Protein AF-A0A7C1KJ51-F1 (afdb_monomer)

Foldseek 3Di:
DDFQFAWADDWQWIKTFDDDPNDTQKMKIKGQDPGSLDDGDAAKWWADLVGTDPDHRVVDGIWIWMDHPPDPIDTQHRNQKTKIKHWHDDDLQKIKIWIWMFGNDPVRDIDTDIHIYRHHDDPSDDDDQQFPVKEKEWEAEEPDDQQWKKKKWKWFADDPPDTDIDMDIDGEPDDPDPKDKDKDQPPPPWIKMWIHDHHRPGIIIIMITPDAFHKMKIKMATDLAEIDIDIDGTDRRDYHYDYHYHYRQQFEKEKEQAPPPWAFKKFKAAADPVHRDGDPVRRVSRRVVRVRIAGDDVRIGMGTNYHFHKMWIDIPNDIDIDTTGGPYYYYHYPVPD

pLDDT: mean 89.9, std 8.71, range [48.88, 98.62]

Structure (mmCIF, N/CA/C/O backbone):
data_AF-A0A7C1KJ51-F1
#
_entry.id   AF-A0A7C1KJ51-F1
#
loop_
_atom_site.group_PDB
_atom_site.id
_atom_site.type_symbol
_atom_site.label_atom_id
_atom_site.label_alt_id
_atom_site.label_comp_id
_atom_site.label_asym_id
_atom_site.label_entity_id
_atom_site.label_seq_id
_atom_site.pdbx_PDB_ins_code
_atom_site.Cartn_x
_atom_site.Cartn_y
_atom_site.Cartn_z
_atom_site.occupancy
_atom_site.B_iso_or_equiv
_atom_site.auth_seq_id
_atom_site.auth_comp_id
_atom_site.auth_asym_id
_atom_site.auth_atom_id
_atom_site.pdbx_PDB_model_num
ATOM 1 N N . MET A 1 1 ? 20.934 -24.384 -29.999 1.00 48.88 1 MET A N 1
ATOM 2 C CA . MET A 1 1 ? 19.496 -24.392 -29.655 1.00 48.88 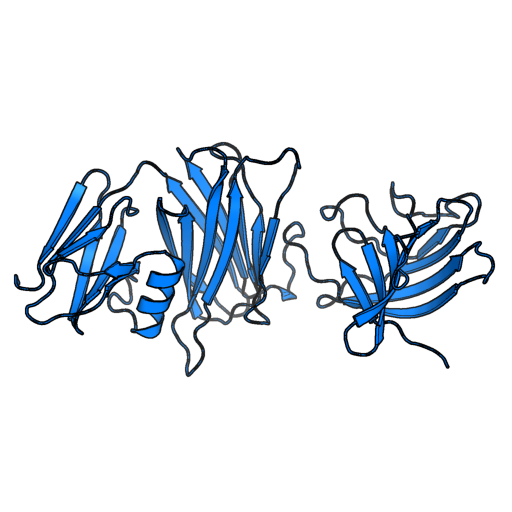1 MET A CA 1
ATOM 3 C C . MET A 1 1 ? 19.095 -22.944 -29.421 1.00 48.88 1 MET A C 1
ATOM 5 O O . MET A 1 1 ? 19.807 -22.273 -28.683 1.00 48.88 1 MET A O 1
ATOM 9 N N . ALA A 1 2 ? 18.075 -22.427 -30.110 1.00 61.94 2 ALA A N 1
ATOM 10 C CA . ALA A 1 2 ? 17.609 -21.060 -29.882 1.00 61.94 2 ALA A CA 1
ATOM 11 C C . ALA A 1 2 ? 16.981 -20.990 -28.484 1.00 61.94 2 ALA A C 1
ATOM 13 O O . ALA A 1 2 ? 16.088 -21.776 -28.176 1.00 61.94 2 ALA A O 1
ATOM 14 N N . VAL A 1 3 ? 17.501 -20.115 -27.626 1.00 74.69 3 VAL A N 1
ATOM 15 C CA . VAL A 1 3 ? 16.987 -19.916 -26.269 1.00 74.69 3 VAL A CA 1
ATOM 16 C C . VAL A 1 3 ? 16.127 -18.663 -26.293 1.00 74.69 3 VAL A C 1
ATOM 18 O O . VAL A 1 3 ? 16.622 -17.599 -26.654 1.00 74.69 3 VAL A O 1
ATOM 21 N N . THR A 1 4 ? 14.856 -18.785 -25.921 1.00 83.88 4 THR A N 1
ATOM 22 C CA . THR A 1 4 ? 13.955 -17.638 -25.770 1.00 83.88 4 THR A CA 1
ATOM 23 C C . THR A 1 4 ? 14.017 -17.169 -24.318 1.00 83.88 4 THR A C 1
ATOM 25 O O . THR A 1 4 ? 13.545 -17.895 -23.444 1.00 83.88 4 THR A O 1
ATOM 28 N N . PRO A 1 5 ? 14.630 -16.011 -24.025 1.00 92.19 5 PRO A N 1
ATOM 29 C CA . PRO A 1 5 ? 14.658 -15.488 -22.669 1.00 92.19 5 PRO A CA 1
ATOM 30 C C . PRO A 1 5 ? 13.276 -14.980 -22.246 1.00 92.19 5 PRO A C 1
ATOM 32 O O . PRO A 1 5 ? 12.499 -14.481 -23.062 1.00 92.19 5 PRO A O 1
ATOM 35 N N . GLU A 1 6 ? 13.005 -15.047 -20.949 1.00 94.31 6 GLU A N 1
ATOM 36 C CA . GLU A 1 6 ? 11.932 -14.277 -20.325 1.00 94.31 6 GLU A CA 1
ATOM 37 C C . GLU A 1 6 ? 12.322 -12.798 -20.335 1.00 94.31 6 GLU A C 1
ATOM 39 O O . GLU A 1 6 ? 13.470 -12.467 -20.035 1.00 94.31 6 GLU A O 1
ATOM 44 N N . ALA A 1 7 ? 11.385 -11.907 -20.653 1.00 96.88 7 ALA A N 1
ATOM 45 C CA . ALA A 1 7 ? 11.616 -10.468 -20.619 1.00 96.88 7 ALA A CA 1
ATOM 46 C C . ALA A 1 7 ? 10.754 -9.806 -19.535 1.00 96.88 7 ALA A C 1
ATOM 48 O O . ALA A 1 7 ? 9.562 -10.102 -19.402 1.00 96.88 7 ALA A O 1
ATOM 49 N N . SER A 1 8 ? 11.331 -8.875 -18.785 1.00 95.25 8 SER A N 1
ATOM 50 C CA . SER A 1 8 ? 10.600 -8.033 -17.836 1.00 95.25 8 SER A CA 1
ATOM 51 C C . SER A 1 8 ? 11.197 -6.633 -17.762 1.00 95.25 8 SER A C 1
ATOM 53 O O . SER A 1 8 ? 12.369 -6.423 -18.063 1.00 95.25 8 SER A O 1
ATOM 55 N N . ILE A 1 9 ? 10.373 -5.663 -17.384 1.00 92.69 9 ILE A N 1
ATOM 56 C CA . ILE A 1 9 ? 10.781 -4.301 -17.074 1.00 92.69 9 ILE A CA 1
ATOM 57 C C . ILE A 1 9 ? 10.663 -4.114 -15.566 1.00 92.69 9 ILE A C 1
ATOM 59 O O . ILE A 1 9 ? 9.569 -4.171 -15.004 1.00 92.69 9 ILE A O 1
ATOM 63 N N . GLU A 1 10 ? 11.799 -3.875 -14.921 1.00 88.06 10 GLU A N 1
ATOM 64 C CA . GLU A 1 10 ? 11.928 -3.730 -13.472 1.00 88.06 10 GLU A CA 1
ATOM 65 C C . GLU A 1 10 ? 12.699 -2.444 -13.175 1.00 88.06 10 GLU A C 1
ATOM 67 O O . GLU A 1 10 ? 13.839 -2.269 -13.609 1.00 88.06 10 GLU A O 1
ATOM 72 N N . GLY A 1 11 ? 12.068 -1.509 -12.458 1.00 83.69 11 GLY A N 1
ATOM 73 C CA . GLY A 1 11 ? 12.677 -0.209 -12.174 1.00 83.69 11 GLY A CA 1
ATOM 74 C C . GLY A 1 11 ? 13.038 0.543 -13.460 1.00 83.69 11 GLY A C 1
ATOM 75 O O . GLY A 1 11 ? 12.159 0.998 -14.191 1.00 83.69 11 GLY A O 1
ATOM 76 N N . GLU A 1 12 ? 14.329 0.685 -13.723 1.00 89.06 12 GLU A N 1
ATOM 77 C CA . GLU A 1 12 ? 14.893 1.391 -14.878 1.00 89.06 12 GLU A CA 1
ATOM 78 C C . GLU A 1 12 ? 15.254 0.469 -16.048 1.00 89.06 12 GLU A C 1
ATOM 80 O O . GLU A 1 12 ? 15.591 0.968 -17.122 1.00 89.06 12 GLU A O 1
ATOM 85 N N . TYR A 1 13 ? 15.190 -0.853 -15.865 1.00 93.38 13 TYR A N 1
ATOM 86 C CA . TYR A 1 13 ? 15.823 -1.819 -16.760 1.00 93.38 13 TYR A CA 1
ATOM 87 C C . TYR A 1 13 ? 14.812 -2.688 -17.500 1.00 93.38 13 TYR A C 1
ATOM 89 O O . TYR A 1 13 ? 13.849 -3.174 -16.911 1.00 93.38 13 TYR A O 1
ATOM 97 N N . LEU A 1 14 ? 15.081 -2.939 -18.783 1.00 96.38 14 LEU A N 1
ATOM 98 C CA . LEU A 1 14 ? 14.586 -4.106 -19.509 1.00 96.38 14 LEU A CA 1
ATOM 99 C C . LEU A 1 14 ? 15.564 -5.254 -19.277 1.00 96.38 14 LEU A C 1
ATOM 101 O O . LEU A 1 14 ? 16.757 -5.110 -19.544 1.00 96.38 14 LEU A O 1
ATOM 105 N N . ILE A 1 15 ? 15.063 -6.384 -18.799 1.00 96.75 15 ILE A N 1
ATOM 106 C CA . ILE A 1 15 ? 15.880 -7.519 -18.392 1.00 96.75 15 ILE A CA 1
ATOM 107 C C . ILE A 1 15 ? 15.440 -8.749 -19.170 1.00 96.75 15 ILE A C 1
ATOM 109 O O . ILE A 1 15 ? 14.267 -9.116 -19.156 1.00 96.75 15 ILE A O 1
ATOM 113 N N . PHE A 1 16 ? 16.398 -9.403 -19.818 1.00 97.00 16 PHE A N 1
ATOM 114 C CA . PHE A 1 16 ? 16.212 -10.676 -20.502 1.00 97.00 16 PHE A CA 1
ATOM 115 C C . PHE A 1 16 ? 16.885 -11.777 -19.698 1.00 97.00 16 PHE A C 1
ATOM 117 O O . PHE A 1 16 ? 18.106 -11.761 -19.563 1.00 97.00 16 PHE A O 1
ATOM 124 N N . ARG A 1 17 ? 16.118 -12.736 -19.178 1.00 95.31 17 ARG A N 1
ATOM 125 C CA . ARG A 1 17 ? 16.623 -13.818 -18.326 1.00 95.31 17 ARG A CA 1
ATOM 126 C C . ARG A 1 17 ? 16.491 -15.167 -19.007 1.00 95.31 17 ARG A C 1
ATOM 128 O O . ARG A 1 17 ? 15.427 -15.536 -19.495 1.00 95.31 17 ARG A O 1
ATOM 135 N N . VAL A 1 18 ? 17.571 -15.934 -18.978 1.00 93.00 18 VAL A N 1
ATOM 136 C CA . VAL A 1 18 ? 17.541 -17.371 -19.249 1.00 93.00 18 VAL A CA 1
ATOM 137 C C . VAL A 1 18 ? 17.578 -18.078 -17.905 1.00 93.00 18 VAL A C 1
ATOM 139 O O . VAL A 1 18 ? 18.495 -17.855 -17.114 1.00 93.00 18 VAL A O 1
ATOM 142 N N . ARG A 1 19 ? 16.568 -18.905 -17.633 1.00 87.62 19 ARG A N 1
ATOM 143 C CA . ARG A 1 19 ? 16.470 -19.670 -16.390 1.00 87.62 19 ARG A CA 1
ATOM 144 C C . ARG A 1 19 ? 16.724 -21.147 -16.639 1.00 87.62 19 ARG A C 1
ATOM 146 O O . ARG A 1 19 ? 16.263 -21.704 -17.633 1.00 87.62 19 ARG A O 1
ATOM 153 N N . LYS A 1 20 ? 17.370 -21.783 -15.668 1.00 83.75 20 LYS A N 1
ATOM 154 C CA . LYS A 1 20 ? 17.513 -23.232 -15.562 1.00 83.75 20 LYS A CA 1
ATOM 155 C C . LYS A 1 20 ? 17.234 -23.631 -14.118 1.00 83.75 20 LYS A C 1
ATOM 157 O O . LYS A 1 20 ? 17.764 -23.016 -13.200 1.00 83.75 20 LYS A O 1
ATOM 162 N N . ASP A 1 21 ? 16.342 -24.598 -13.911 1.00 81.38 21 ASP A N 1
ATOM 163 C CA . ASP A 1 21 ? 15.951 -25.079 -12.575 1.00 81.38 21 ASP A CA 1
ATOM 164 C C . ASP A 1 21 ? 15.532 -23.950 -11.608 1.00 81.38 21 ASP A C 1
ATOM 166 O O . ASP A 1 21 ? 15.874 -23.947 -10.429 1.00 81.38 21 ASP A O 1
ATOM 170 N N . LYS A 1 22 ? 14.782 -22.964 -12.127 1.00 75.12 22 LYS A N 1
ATOM 171 C CA . LYS A 1 22 ? 14.326 -21.733 -11.438 1.00 75.12 22 LYS A CA 1
ATOM 172 C C . LYS A 1 22 ? 15.426 -20.732 -11.055 1.00 75.12 22 LYS A C 1
ATOM 174 O O . LYS A 1 22 ? 15.093 -19.626 -10.629 1.00 75.12 22 LYS A O 1
ATOM 179 N N . MET A 1 23 ? 16.695 -21.055 -11.281 1.00 78.75 23 MET A N 1
ATOM 180 C CA . MET A 1 23 ? 17.821 -20.141 -11.100 1.00 78.75 23 MET A CA 1
ATOM 181 C C . MET A 1 23 ? 18.098 -19.369 -12.392 1.00 78.75 23 MET A C 1
ATOM 183 O O . MET A 1 23 ? 17.949 -19.904 -13.494 1.00 78.75 23 MET A O 1
ATOM 187 N N . THR A 1 24 ? 18.498 -18.103 -12.270 1.00 82.69 24 THR A N 1
ATOM 188 C CA . THR A 1 24 ? 18.986 -17.318 -13.412 1.00 82.69 24 THR A CA 1
ATOM 189 C C . THR A 1 24 ? 20.329 -17.893 -13.860 1.00 82.69 24 THR A C 1
ATOM 191 O O . THR A 1 24 ? 21.298 -17.868 -13.109 1.00 82.69 24 THR A O 1
ATOM 194 N N . GLU A 1 25 ? 20.382 -18.429 -15.079 1.00 89.81 25 GLU A N 1
ATOM 195 C CA . GLU A 1 25 ? 21.617 -18.921 -15.699 1.00 89.81 25 GLU A CA 1
ATOM 196 C C . GLU A 1 25 ? 22.371 -17.786 -16.392 1.00 89.81 25 GLU A C 1
ATOM 198 O O . GLU A 1 25 ? 23.588 -17.798 -16.452 1.00 89.81 25 GLU A O 1
ATOM 203 N N . ARG A 1 26 ? 21.666 -16.797 -16.938 1.00 91.38 26 ARG A N 1
ATOM 204 C CA . ARG A 1 26 ? 22.261 -15.547 -17.422 1.00 91.38 26 ARG A CA 1
ATOM 205 C C . ARG A 1 26 ? 21.187 -14.493 -17.594 1.00 91.38 26 ARG A C 1
ATOM 207 O O . ARG A 1 26 ? 20.041 -14.835 -17.909 1.00 91.38 26 ARG A O 1
ATOM 214 N N . ALA A 1 27 ? 21.563 -13.231 -17.445 1.00 94.62 27 ALA A N 1
ATOM 215 C CA . ALA A 1 27 ? 20.665 -12.120 -17.708 1.00 94.62 27 ALA A CA 1
ATOM 216 C C . ALA A 1 27 ? 21.361 -10.976 -18.444 1.00 94.62 27 ALA A C 1
ATOM 218 O O . ALA A 1 27 ? 22.497 -10.629 -18.136 1.00 94.62 27 ALA A O 1
ATOM 219 N N . LEU A 1 28 ? 20.659 -10.381 -19.405 1.00 95.94 28 LEU A N 1
ATOM 220 C CA . LEU A 1 28 ? 21.055 -9.129 -20.039 1.00 95.94 28 LEU A CA 1
ATOM 221 C C . LEU A 1 28 ? 20.155 -8.016 -19.511 1.00 95.94 28 LEU A C 1
ATOM 223 O O . LEU A 1 28 ? 18.935 -8.102 -19.642 1.00 95.94 28 LEU A O 1
ATOM 227 N N . TRP A 1 29 ? 20.756 -6.978 -18.953 1.00 96.81 29 TRP A N 1
ATOM 228 C CA . TRP A 1 29 ? 20.073 -5.811 -18.412 1.00 96.81 29 TRP A CA 1
ATOM 229 C C . TRP A 1 29 ? 20.348 -4.611 -19.316 1.00 96.81 29 TRP A C 1
ATOM 231 O O . TRP A 1 29 ? 21.500 -4.346 -19.654 1.00 96.81 29 TRP A O 1
ATOM 241 N N . ILE A 1 30 ? 19.302 -3.886 -19.705 1.00 95.94 30 ILE A N 1
ATOM 242 C CA . ILE A 1 30 ? 19.385 -2.701 -20.563 1.00 95.94 30 ILE A CA 1
ATOM 243 C C . ILE A 1 30 ? 18.688 -1.545 -19.854 1.00 95.94 30 ILE A C 1
ATOM 245 O O . ILE A 1 30 ? 17.476 -1.599 -19.631 1.00 95.94 30 ILE A O 1
ATOM 249 N N . LYS A 1 31 ? 19.429 -0.489 -19.515 1.00 93.75 31 LYS A N 1
ATOM 250 C CA . LYS A 1 31 ? 18.850 0.716 -18.905 1.00 93.75 31 LYS A CA 1
ATOM 251 C C . LYS A 1 31 ? 17.980 1.471 -19.912 1.00 93.75 31 LYS A C 1
ATOM 253 O O . LYS A 1 31 ? 18.461 1.882 -20.967 1.00 93.75 31 LYS A O 1
ATOM 258 N N . LEU A 1 32 ? 16.705 1.664 -19.580 1.00 92.94 32 LEU A N 1
ATOM 259 C CA . LEU A 1 32 ? 15.718 2.361 -20.412 1.00 92.94 32 LEU A CA 1
ATOM 260 C C . LEU A 1 32 ? 15.490 3.820 -19.992 1.00 92.94 32 LEU A C 1
ATOM 262 O O . LEU A 1 32 ? 15.058 4.631 -20.807 1.00 92.94 32 LEU A O 1
ATOM 266 N N . ARG A 1 33 ? 15.711 4.142 -18.712 1.00 88.94 33 ARG A N 1
ATOM 267 C CA . ARG A 1 33 ? 15.401 5.446 -18.101 1.00 88.94 33 ARG A CA 1
ATOM 268 C C . ARG A 1 33 ? 16.336 5.761 -16.933 1.00 88.94 33 ARG A C 1
ATOM 270 O O . ARG A 1 33 ? 16.955 4.856 -16.390 1.00 88.94 33 ARG A O 1
ATOM 277 N N . ASN A 1 34 ? 16.434 7.035 -16.551 1.00 84.75 34 ASN A N 1
ATOM 278 C CA . ASN A 1 34 ? 17.303 7.487 -15.449 1.00 84.75 34 ASN A CA 1
ATOM 279 C C . ASN A 1 34 ? 16.635 7.410 -14.072 1.00 84.75 34 ASN A C 1
ATOM 281 O O . ASN A 1 34 ? 17.274 7.690 -13.065 1.00 84.75 34 ASN A O 1
ATOM 285 N N . SER A 1 35 ? 15.326 7.165 -14.046 1.00 80.06 35 SER A N 1
ATOM 286 C CA . SER A 1 35 ? 14.555 6.980 -12.825 1.00 80.06 35 SER A CA 1
ATOM 287 C C . SER A 1 35 ? 13.310 6.156 -13.141 1.00 80.06 35 SER A C 1
ATOM 289 O O . SER A 1 35 ? 12.704 6.383 -14.193 1.00 80.06 35 SER A O 1
ATOM 291 N N . PRO A 1 36 ? 12.844 5.285 -12.227 1.00 73.38 36 PRO A N 1
ATOM 292 C CA . PRO A 1 36 ? 11.557 4.601 -12.361 1.00 73.38 36 PRO A CA 1
ATOM 293 C C . PRO A 1 36 ? 10.382 5.583 -12.565 1.00 73.38 36 PRO A C 1
ATOM 295 O O . PRO A 1 36 ? 9.416 5.287 -13.258 1.00 73.38 36 PRO A O 1
ATOM 298 N N . SER A 1 37 ? 10.493 6.805 -12.032 1.00 71.06 37 SER A N 1
ATOM 299 C CA . SER A 1 37 ? 9.479 7.861 -12.172 1.00 71.06 37 SER A CA 1
ATOM 300 C C . SER A 1 37 ? 9.297 8.410 -13.595 1.00 71.06 37 SER A C 1
ATOM 302 O O . SER A 1 37 ? 8.276 9.038 -13.875 1.00 71.06 37 SER A O 1
ATOM 304 N N . GLN A 1 38 ? 10.259 8.200 -14.498 1.00 81.19 38 GLN A N 1
ATOM 305 C CA . GLN A 1 38 ? 10.149 8.657 -15.884 1.00 81.19 38 GLN A CA 1
ATOM 306 C C . GLN A 1 38 ? 9.243 7.716 -16.687 1.00 81.19 38 GLN A C 1
ATOM 308 O O . GLN A 1 38 ? 9.311 6.508 -16.468 1.00 81.19 38 GLN A O 1
ATOM 313 N N . PRO A 1 39 ? 8.430 8.205 -17.640 1.00 82.50 39 PRO A N 1
ATOM 314 C CA . PRO A 1 39 ? 7.623 7.338 -18.497 1.00 82.50 39 PRO A CA 1
ATOM 315 C C . PRO A 1 39 ? 8.466 6.274 -19.205 1.00 82.50 39 PRO A C 1
ATOM 317 O O . PRO A 1 39 ? 9.627 6.517 -19.546 1.00 82.50 39 PRO A O 1
ATOM 320 N N . LEU A 1 40 ? 7.880 5.100 -19.455 1.00 88.19 40 LEU A N 1
ATOM 321 C CA . LEU A 1 40 ? 8.543 4.102 -20.288 1.00 88.19 40 LEU A CA 1
ATOM 322 C C . LEU A 1 40 ? 8.730 4.651 -21.711 1.00 88.19 40 LEU A C 1
ATOM 324 O O . LEU A 1 40 ? 7.779 5.194 -22.282 1.00 88.19 40 LEU A O 1
ATOM 328 N N . PRO A 1 41 ? 9.933 4.515 -22.292 1.00 91.00 41 PRO A N 1
ATOM 329 C CA . PRO A 1 41 ? 10.177 4.945 -23.657 1.00 91.00 41 PRO A CA 1
ATOM 330 C C . PRO A 1 41 ? 9.381 4.082 -24.645 1.00 91.00 41 PRO A C 1
ATOM 332 O O . PRO A 1 41 ? 9.214 2.879 -24.449 1.00 91.00 41 PRO A O 1
ATOM 335 N N . GLN A 1 42 ? 8.922 4.701 -25.730 1.00 91.75 42 GLN A N 1
ATOM 336 C CA . GLN A 1 42 ? 8.221 4.043 -26.833 1.00 91.75 42 GLN A CA 1
ATOM 337 C C . GLN A 1 42 ? 8.831 4.474 -28.165 1.00 91.75 42 GLN A C 1
ATOM 339 O O . GLN A 1 42 ? 9.294 5.606 -28.293 1.00 91.75 42 GLN A O 1
ATOM 344 N N . GLY A 1 43 ? 8.809 3.590 -29.158 1.00 93.19 43 GLY A N 1
ATOM 345 C CA . GLY A 1 43 ? 9.403 3.841 -30.468 1.00 93.19 43 GLY A CA 1
ATOM 346 C C . GLY A 1 43 ? 10.657 3.012 -30.713 1.00 93.19 43 GLY A C 1
ATOM 347 O O . GLY A 1 43 ? 10.840 1.948 -30.122 1.00 93.19 43 GLY A O 1
ATOM 348 N N . ARG A 1 44 ? 11.490 3.469 -31.651 1.00 94.56 44 ARG A N 1
ATOM 349 C CA . ARG A 1 44 ? 12.686 2.760 -32.114 1.00 94.56 44 ARG A CA 1
ATOM 350 C C . ARG A 1 44 ? 13.935 3.557 -31.754 1.00 94.56 44 ARG A C 1
ATOM 352 O O . ARG A 1 44 ? 14.088 4.682 -32.206 1.00 94.56 44 ARG A O 1
ATOM 359 N N . PHE A 1 45 ? 14.847 2.916 -31.037 1.00 94.25 45 PHE A N 1
ATOM 360 C CA . PHE A 1 45 ? 16.103 3.481 -30.561 1.00 94.25 45 PHE A CA 1
ATOM 361 C C . PHE A 1 45 ? 17.269 2.706 -31.161 1.00 94.25 45 PHE A C 1
ATOM 363 O O . PHE A 1 45 ? 17.299 1.474 -31.102 1.00 94.25 45 PHE A O 1
ATOM 370 N N . VAL A 1 46 ? 18.231 3.417 -31.743 1.00 93.38 46 VAL A N 1
ATOM 371 C CA . VAL A 1 46 ? 19.405 2.809 -32.376 1.00 93.38 46 VAL A CA 1
ATOM 372 C C . VAL A 1 46 ? 20.662 3.408 -31.765 1.00 93.38 46 VAL A C 1
ATOM 374 O O . VAL A 1 46 ? 20.819 4.622 -31.714 1.00 93.38 46 VAL A O 1
ATOM 377 N N . TYR A 1 47 ? 21.564 2.544 -31.320 1.00 91.69 47 TYR A N 1
ATOM 378 C CA . TYR A 1 47 ? 22.857 2.887 -30.750 1.00 91.69 47 TYR A CA 1
ATOM 379 C C . TYR A 1 47 ? 23.941 2.104 -31.480 1.00 91.69 47 TYR A C 1
ATOM 381 O O . TYR A 1 47 ? 23.884 0.878 -31.576 1.00 91.69 47 TYR A O 1
ATOM 389 N N . GLY A 1 48 ? 24.925 2.818 -32.006 1.00 85.00 48 GLY A N 1
ATOM 390 C CA . GLY A 1 48 ? 26.154 2.243 -32.531 1.00 85.00 48 GLY A CA 1
ATOM 391 C C . GLY A 1 48 ? 27.339 2.494 -31.594 1.00 85.00 48 GLY A C 1
ATOM 392 O O . GLY A 1 48 ? 27.187 3.124 -30.546 1.00 85.00 48 GLY A O 1
ATOM 393 N N . PRO A 1 49 ? 28.553 2.093 -32.006 1.00 75.25 49 PRO A N 1
ATOM 394 C CA . PRO A 1 49 ? 29.765 2.285 -31.207 1.00 75.25 49 PRO A CA 1
ATOM 395 C C . PRO A 1 49 ? 30.086 3.756 -30.884 1.00 75.25 49 PRO A C 1
ATOM 397 O O . PRO A 1 49 ? 30.800 4.044 -29.931 1.00 75.25 49 PRO A O 1
ATOM 400 N N . GLN A 1 50 ? 29.567 4.700 -31.672 1.00 81.75 50 GLN A N 1
ATOM 401 C CA . GLN A 1 50 ? 29.784 6.141 -31.485 1.00 81.75 50 GLN A CA 1
ATOM 402 C C . GLN A 1 50 ? 28.628 6.837 -30.740 1.00 81.75 50 GLN A C 1
ATOM 404 O O . GLN A 1 50 ? 28.635 8.058 -30.613 1.00 81.75 50 GLN A O 1
ATOM 409 N N . GLY A 1 51 ? 27.646 6.078 -30.240 1.00 82.56 51 GLY A N 1
ATOM 410 C CA . GLY A 1 51 ? 26.469 6.598 -29.542 1.00 82.56 51 GLY A CA 1
ATOM 411 C C . GLY A 1 51 ? 25.169 6.411 -30.327 1.00 82.56 51 GLY A C 1
ATOM 412 O O . GLY A 1 51 ? 25.056 5.524 -31.175 1.00 82.56 51 GLY A O 1
ATOM 413 N N . ALA A 1 52 ? 24.160 7.223 -30.006 1.00 83.75 52 ALA A N 1
ATOM 414 C CA . ALA A 1 52 ? 22.843 7.143 -30.635 1.00 83.75 52 ALA A CA 1
ATOM 415 C C . ALA A 1 52 ? 22.895 7.504 -32.131 1.00 83.75 52 ALA A C 1
ATOM 417 O O . ALA A 1 52 ? 23.593 8.430 -32.542 1.00 83.75 52 ALA A O 1
ATOM 418 N N . ILE A 1 53 ? 22.112 6.789 -32.937 1.00 79.69 53 ILE A N 1
ATOM 419 C CA . ILE A 1 53 ? 21.909 7.040 -34.364 1.00 79.69 53 ILE A CA 1
ATOM 420 C C . ILE A 1 53 ? 20.442 7.447 -34.548 1.00 79.69 53 ILE A C 1
ATOM 422 O O . ILE A 1 53 ? 19.556 6.595 -34.576 1.00 79.69 53 ILE A O 1
ATOM 426 N N . GLY A 1 54 ? 20.183 8.752 -34.661 1.00 78.19 54 GLY A N 1
ATOM 427 C CA . GLY A 1 54 ? 18.825 9.310 -34.698 1.00 78.19 54 GLY A CA 1
ATOM 428 C C . GLY A 1 54 ? 18.276 9.610 -33.301 1.00 78.19 54 GLY A C 1
ATOM 429 O O . GLY A 1 54 ? 19.008 10.100 -32.442 1.00 78.19 54 GLY A O 1
ATOM 430 N N . GLU A 1 55 ? 16.987 9.340 -33.074 1.00 75.75 55 GLU A N 1
ATOM 431 C CA . GLU A 1 55 ? 16.373 9.490 -31.750 1.00 75.75 55 GLU A CA 1
ATOM 432 C C . GLU A 1 55 ? 16.890 8.396 -30.800 1.00 75.75 55 GLU A C 1
ATOM 434 O O . GLU A 1 55 ? 16.583 7.210 -30.931 1.00 75.75 55 GLU A O 1
ATOM 439 N N . GLY A 1 56 ? 17.727 8.803 -29.844 1.00 77.25 56 GLY A N 1
ATOM 440 C CA . GLY A 1 56 ? 18.070 7.988 -28.682 1.00 77.25 56 GLY A CA 1
ATOM 441 C C . GLY A 1 56 ? 16.982 8.061 -27.609 1.00 77.25 56 GLY A C 1
ATOM 442 O O . GLY A 1 56 ? 16.054 8.865 -27.680 1.00 77.25 56 GLY A O 1
ATOM 443 N N . LEU A 1 57 ? 17.121 7.248 -26.567 1.00 81.88 57 LEU A N 1
ATOM 444 C CA . LEU A 1 57 ? 16.370 7.415 -25.329 1.00 81.88 57 LEU A CA 1
ATOM 445 C C . LEU A 1 57 ? 16.645 8.813 -24.756 1.00 81.88 57 LEU A C 1
ATOM 447 O O . LEU A 1 57 ? 17.798 9.206 -24.560 1.00 81.88 57 LEU A O 1
ATOM 451 N N . ALA A 1 58 ? 15.582 9.578 -24.509 1.00 78.06 58 ALA A N 1
ATOM 452 C CA . ALA A 1 58 ? 15.680 10.980 -24.118 1.00 78.06 58 ALA A CA 1
ATOM 453 C C . ALA A 1 58 ? 16.503 11.156 -22.829 1.00 78.06 58 ALA A C 1
ATOM 455 O O . ALA A 1 58 ? 16.059 10.805 -21.738 1.00 78.06 58 ALA A O 1
ATOM 456 N N . GLY A 1 59 ? 17.712 11.712 -22.964 1.00 77.44 59 GLY A N 1
ATOM 457 C CA . GLY A 1 59 ? 18.624 11.958 -21.843 1.00 77.44 59 GLY A CA 1
ATOM 458 C C . GLY A 1 59 ? 19.213 10.697 -21.200 1.00 77.44 59 GLY A C 1
ATOM 459 O O . GLY A 1 59 ? 19.743 10.790 -20.095 1.00 77.44 59 GLY A O 1
ATOM 460 N N . VAL A 1 60 ? 19.119 9.533 -21.851 1.00 82.94 60 VAL A N 1
ATOM 461 C CA . VAL A 1 60 ? 19.581 8.244 -21.316 1.00 82.94 60 VAL A CA 1
ATOM 462 C C . VAL A 1 60 ? 20.591 7.628 -22.280 1.00 82.94 60 VAL A C 1
ATOM 464 O O . VAL A 1 60 ? 20.308 7.398 -23.459 1.00 82.94 60 VAL A O 1
ATOM 467 N N . VAL A 1 61 ? 21.777 7.318 -21.761 1.00 82.62 61 VAL A N 1
ATOM 468 C CA . VAL A 1 61 ? 22.728 6.427 -22.429 1.00 82.62 61 VAL A CA 1
ATOM 469 C C . VAL A 1 61 ? 22.479 5.024 -21.874 1.00 82.62 61 VAL A C 1
ATOM 471 O O . VAL A 1 61 ? 22.621 4.845 -20.664 1.00 82.62 61 VAL A O 1
ATOM 474 N N . PRO A 1 62 ? 22.079 4.039 -22.699 1.00 85.69 62 PRO A N 1
ATOM 475 C CA . PRO A 1 62 ? 21.839 2.690 -22.221 1.00 85.69 62 PRO A CA 1
ATOM 476 C C . PRO A 1 62 ? 23.115 2.119 -21.609 1.00 85.69 62 PRO A C 1
ATOM 478 O O . PRO A 1 62 ? 24.155 2.012 -22.265 1.00 85.69 62 PRO A O 1
ATOM 481 N N . GLU A 1 63 ? 23.020 1.742 -20.346 1.00 90.38 63 GLU A N 1
ATOM 482 C CA . GLU A 1 63 ? 23.976 0.860 -19.699 1.00 90.38 63 GLU A CA 1
ATOM 483 C C . GLU A 1 63 ? 23.538 -0.570 -20.020 1.00 90.38 63 GLU A C 1
ATOM 485 O O . GLU A 1 63 ? 22.389 -0.940 -19.752 1.00 90.38 63 GLU A O 1
ATOM 490 N N . IL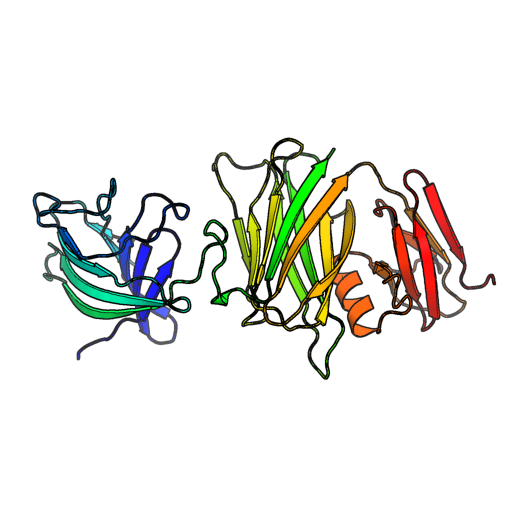E A 1 64 ? 24.425 -1.349 -20.645 1.00 94.00 64 ILE A N 1
ATOM 491 C CA . ILE A 1 64 ? 24.182 -2.765 -20.915 1.00 94.00 64 ILE A CA 1
ATOM 492 C C . ILE A 1 64 ? 24.998 -3.580 -19.929 1.00 94.00 64 ILE A C 1
ATOM 494 O O . ILE A 1 64 ? 26.217 -3.451 -19.885 1.00 94.00 64 ILE A O 1
ATOM 498 N N . MET A 1 65 ? 24.338 -4.427 -19.148 1.00 95.31 65 MET A N 1
ATOM 499 C CA . MET A 1 65 ? 25.010 -5.274 -18.170 1.00 95.31 65 MET A CA 1
ATOM 500 C C . MET A 1 65 ? 24.710 -6.743 -18.433 1.00 95.31 65 MET A C 1
ATOM 502 O O . MET A 1 65 ? 23.570 -7.109 -18.724 1.00 95.31 65 MET A O 1
ATOM 506 N N . LEU A 1 66 ? 25.734 -7.584 -18.319 1.00 94.19 66 LEU A N 1
ATOM 507 C CA . LEU A 1 66 ? 25.621 -9.029 -18.455 1.00 94.19 66 LEU A CA 1
ATOM 508 C C . LEU A 1 66 ? 25.886 -9.697 -17.108 1.00 94.19 66 LEU A C 1
ATOM 510 O O . LEU A 1 66 ? 26.939 -9.522 -16.495 1.00 94.19 66 LEU A O 1
ATOM 514 N N . GLU A 1 67 ? 24.913 -10.480 -16.668 1.00 92.94 67 GLU A N 1
ATOM 515 C CA . GLU A 1 67 ? 24.976 -11.318 -15.481 1.00 92.94 67 GLU A CA 1
ATOM 516 C C . GLU A 1 67 ? 25.241 -12.763 -15.908 1.00 92.94 67 GLU A C 1
ATOM 518 O O . GLU A 1 67 ? 24.480 -13.329 -16.701 1.00 92.94 67 GLU A O 1
ATOM 523 N N . LEU A 1 68 ? 26.313 -13.355 -15.376 1.00 89.81 68 LEU A N 1
ATOM 524 C CA . LEU A 1 68 ? 26.695 -14.750 -15.594 1.00 89.81 68 LEU A CA 1
ATOM 525 C C . LEU A 1 68 ? 26.881 -15.464 -14.244 1.00 89.81 68 LEU A C 1
ATOM 527 O O . LEU A 1 68 ? 27.265 -14.824 -13.261 1.00 89.81 68 LEU A O 1
ATOM 531 N N . PRO A 1 69 ? 26.662 -16.789 -14.159 1.00 86.12 69 PRO A N 1
ATOM 532 C CA . PRO A 1 69 ? 26.699 -17.509 -12.894 1.00 86.12 69 PRO A CA 1
ATOM 533 C C . PRO A 1 69 ? 28.096 -17.467 -12.283 1.00 86.12 69 PRO A C 1
ATOM 535 O O . PRO A 1 69 ? 29.083 -17.800 -12.939 1.00 86.12 69 PRO A O 1
ATOM 538 N N . GLY A 1 70 ? 28.172 -17.076 -11.010 1.00 84.69 70 GLY A N 1
ATOM 539 C CA . GLY A 1 70 ? 29.432 -17.016 -10.268 1.00 84.69 70 GLY A CA 1
ATOM 540 C C . GLY A 1 70 ? 30.392 -15.913 -10.725 1.00 84.69 70 GLY A C 1
ATOM 541 O O . GLY A 1 70 ? 31.541 -15.913 -10.290 1.00 84.69 70 GLY A O 1
ATOM 542 N N . GLN A 1 71 ? 29.948 -14.984 -11.577 1.00 87.62 71 GLN A N 1
ATOM 543 C CA . GLN A 1 71 ? 30.745 -13.845 -12.029 1.00 87.62 71 GLN A CA 1
ATOM 544 C C . GLN A 1 71 ? 30.130 -12.525 -11.543 1.00 87.62 71 GLN A C 1
ATOM 546 O O . GLN A 1 71 ? 28.907 -12.429 -11.419 1.00 87.62 71 GLN A O 1
ATOM 551 N N . PRO A 1 72 ? 30.946 -11.490 -11.275 1.00 88.56 72 PRO A N 1
ATOM 552 C CA . PRO A 1 72 ? 30.436 -10.140 -11.069 1.00 88.56 72 PRO A CA 1
ATOM 553 C C . PRO A 1 72 ? 29.648 -9.650 -12.290 1.00 88.56 72 PRO A C 1
ATOM 555 O O . PRO A 1 72 ? 29.977 -10.000 -13.424 1.00 88.56 72 PRO A O 1
ATOM 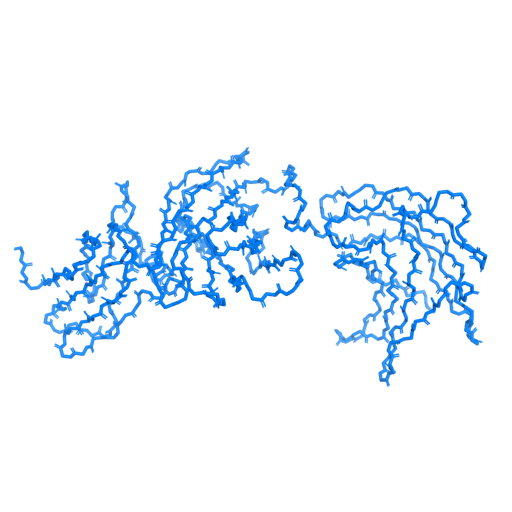558 N N . LEU A 1 73 ? 28.645 -8.800 -12.058 1.00 90.62 73 LEU A N 1
ATOM 559 C CA . LEU A 1 73 ? 27.893 -8.143 -13.125 1.00 90.62 73 LEU A CA 1
ATOM 560 C C . LEU A 1 73 ? 28.850 -7.328 -14.009 1.00 90.62 73 LEU A C 1
ATOM 562 O O . LEU A 1 73 ? 29.552 -6.443 -13.515 1.00 90.62 73 LEU A O 1
ATOM 566 N N . HIS A 1 74 ? 28.890 -7.627 -15.307 1.00 93.38 74 HIS A N 1
ATOM 567 C CA . HIS A 1 74 ? 29.785 -6.951 -16.241 1.00 93.38 74 HIS A CA 1
ATOM 568 C C . HIS A 1 74 ? 29.053 -5.828 -16.974 1.00 93.38 74 HIS A C 1
ATOM 570 O O . HIS A 1 74 ? 28.080 -6.087 -17.678 1.00 93.38 74 HIS A O 1
ATOM 576 N N . LEU A 1 75 ? 29.529 -4.591 -16.829 1.00 93.75 75 LEU A N 1
ATOM 577 C CA . LEU A 1 75 ? 28.992 -3.417 -17.516 1.00 93.75 75 LEU A CA 1
ATOM 578 C C . LEU A 1 75 ? 29.726 -3.189 -18.845 1.00 93.75 75 LEU A C 1
ATOM 580 O O . LEU A 1 75 ? 30.936 -2.976 -18.854 1.00 93.75 75 LEU A O 1
ATOM 584 N N . TYR A 1 76 ? 28.974 -3.147 -19.942 1.00 92.00 76 TYR A N 1
ATOM 585 C CA . TYR A 1 76 ? 29.439 -2.735 -21.263 1.00 92.00 76 TYR A CA 1
ATOM 586 C C . TYR A 1 76 ? 29.155 -1.238 -21.458 1.00 92.00 76 TYR A C 1
ATOM 588 O O . TYR A 1 76 ? 27.996 -0.851 -21.658 1.00 92.00 76 TYR A O 1
ATOM 596 N N . PRO A 1 77 ? 30.179 -0.368 -21.405 1.00 84.31 77 PRO A N 1
ATOM 597 C CA . PRO A 1 77 ? 30.000 1.054 -21.660 1.00 84.31 77 PRO A CA 1
ATOM 598 C C . PRO A 1 77 ? 29.701 1.327 -23.141 1.00 84.31 77 PRO A C 1
ATOM 600 O O . PRO A 1 77 ? 29.896 0.477 -24.016 1.00 84.31 77 PRO A O 1
ATOM 603 N N . SER A 1 78 ? 29.274 2.560 -23.433 1.00 82.12 78 SER A N 1
ATOM 604 C CA . SER A 1 78 ? 29.133 3.046 -24.811 1.00 82.12 78 SER A CA 1
ATOM 605 C C . SER A 1 78 ? 30.407 2.774 -25.620 1.00 82.12 78 SER A C 1
ATOM 607 O O . SER A 1 78 ? 31.518 2.983 -25.133 1.00 82.12 78 SER A O 1
ATOM 609 N N . GLY A 1 79 ? 30.245 2.300 -26.855 1.00 84.00 79 GLY A N 1
ATOM 610 C CA . GLY A 1 79 ? 31.354 1.866 -27.712 1.00 84.00 79 GLY A CA 1
ATOM 611 C C . GLY A 1 79 ? 31.692 0.381 -27.630 1.00 84.00 79 GLY A C 1
ATOM 612 O O . GLY A 1 79 ? 32.305 -0.137 -28.559 1.00 84.00 79 GLY A O 1
ATOM 613 N N . GLN A 1 80 ? 31.239 -0.325 -26.589 1.00 90.38 80 GLN A N 1
ATOM 614 C CA . GLN A 1 80 ? 31.406 -1.780 -26.455 1.00 90.38 80 GLN A CA 1
ATOM 615 C C . GLN A 1 80 ? 30.133 -2.568 -26.776 1.00 90.38 80 GLN A C 1
ATOM 617 O O . GLN A 1 80 ? 30.051 -3.768 -26.518 1.00 90.38 80 GLN A O 1
ATOM 622 N N . TYR A 1 81 ? 29.135 -1.904 -27.354 1.00 92.88 81 TYR A N 1
ATOM 623 C CA . TYR A 1 81 ? 27.933 -2.549 -27.849 1.00 92.88 81 TYR A CA 1
ATOM 624 C C . TYR A 1 81 ? 27.366 -1.816 -29.067 1.00 92.88 81 TYR A C 1
ATOM 626 O O . TYR A 1 81 ? 27.625 -0.631 -29.292 1.00 92.88 81 TYR A O 1
ATOM 634 N N . ALA A 1 82 ? 26.544 -2.531 -29.828 1.00 93.69 82 ALA A N 1
ATOM 635 C CA . ALA A 1 82 ? 25.585 -1.960 -30.763 1.00 93.69 82 ALA A CA 1
ATOM 636 C C . ALA A 1 82 ? 24.187 -2.472 -30.402 1.00 93.69 82 ALA A C 1
ATOM 638 O O . ALA A 1 82 ? 24.022 -3.646 -30.071 1.00 93.69 82 ALA A O 1
ATOM 639 N N . MET A 1 83 ? 23.182 -1.600 -30.451 1.00 94.88 83 MET A N 1
ATOM 640 C CA . MET A 1 83 ? 21.813 -1.926 -30.070 1.00 94.88 83 MET A CA 1
ATOM 641 C C . MET A 1 83 ? 20.797 -1.311 -31.032 1.00 94.88 83 MET A C 1
ATOM 643 O O . MET A 1 83 ? 20.855 -0.133 -31.357 1.00 94.88 83 MET A O 1
ATOM 647 N N . THR A 1 84 ? 19.803 -2.093 -31.435 1.00 95.56 84 THR A N 1
ATOM 648 C CA . THR A 1 84 ? 18.512 -1.594 -31.912 1.00 95.56 84 THR A CA 1
ATOM 649 C C . THR A 1 84 ? 17.438 -2.113 -30.971 1.00 95.56 84 THR A C 1
ATOM 651 O O . THR A 1 84 ? 17.335 -3.319 -30.758 1.00 95.56 84 THR A O 1
ATOM 654 N N . LEU A 1 85 ? 16.642 -1.210 -30.410 1.00 96.50 85 LEU A N 1
ATOM 655 C CA . LEU A 1 85 ? 15.537 -1.536 -29.521 1.00 96.50 85 LEU A CA 1
ATOM 656 C C . LEU A 1 85 ? 14.268 -0.870 -30.039 1.00 96.50 85 LEU A C 1
ATOM 658 O O . LEU A 1 85 ? 14.236 0.340 -30.230 1.00 96.50 85 LEU A O 1
ATOM 662 N N . GLN A 1 86 ? 13.220 -1.653 -30.253 1.00 96.75 86 GLN A N 1
ATOM 663 C CA . GLN A 1 86 ? 11.892 -1.155 -30.575 1.00 96.75 86 GLN A CA 1
ATOM 664 C C . GLN A 1 86 ? 10.925 -1.555 -29.467 1.00 96.75 86 GLN A C 1
ATOM 666 O O . GLN A 1 86 ? 10.830 -2.739 -29.147 1.00 96.75 86 GLN A O 1
ATOM 671 N N . LEU A 1 87 ? 10.210 -0.578 -28.914 1.00 96.62 87 LEU A N 1
ATOM 672 C CA . LEU A 1 87 ? 9.221 -0.756 -27.854 1.00 96.62 87 LEU A CA 1
ATOM 673 C C . LEU A 1 87 ? 7.863 -0.233 -28.320 1.00 96.62 87 LEU A C 1
ATOM 675 O O . LEU A 1 87 ? 7.735 0.922 -28.733 1.00 96.62 87 LEU A O 1
ATOM 679 N N . GLU A 1 88 ? 6.851 -1.088 -28.247 1.00 95.56 88 GLU A N 1
ATOM 680 C CA . GLU A 1 88 ? 5.452 -0.705 -28.419 1.00 95.56 88 GLU A CA 1
ATOM 681 C C . GLU A 1 88 ? 4.901 -0.070 -27.128 1.00 95.56 88 GLU A C 1
ATOM 683 O O . GLU A 1 88 ? 5.457 -0.289 -26.046 1.00 95.56 88 GLU A O 1
ATOM 688 N N . PRO A 1 89 ? 3.795 0.697 -27.198 1.00 91.69 89 PRO A N 1
ATOM 689 C CA . PRO A 1 89 ? 3.130 1.203 -26.004 1.00 91.69 89 PRO A CA 1
ATOM 690 C C . PRO A 1 89 ? 2.760 0.073 -25.038 1.00 91.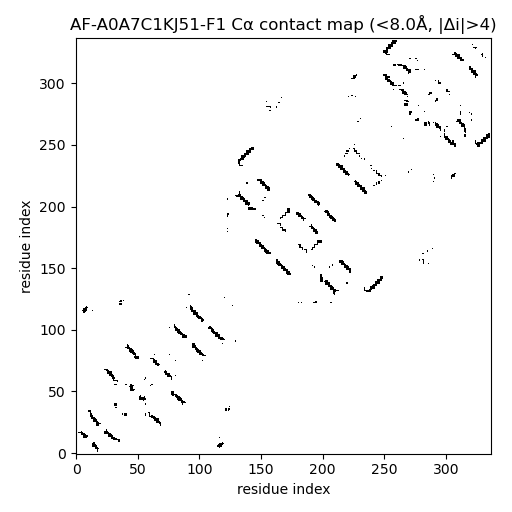69 89 PRO A C 1
ATOM 692 O O . PRO A 1 89 ? 2.323 -1.002 -25.459 1.00 91.69 89 PRO A O 1
ATOM 695 N N . ARG A 1 90 ? 2.881 0.330 -23.730 1.00 89.88 90 ARG A N 1
ATOM 696 C CA . ARG A 1 90 ? 2.450 -0.630 -22.708 1.00 89.88 90 ARG A CA 1
ATOM 697 C C . ARG A 1 90 ? 0.956 -0.919 -22.854 1.00 89.88 90 ARG A C 1
ATOM 699 O O . ARG A 1 90 ? 0.140 -0.001 -22.866 1.00 89.88 90 ARG A O 1
ATOM 706 N N . GLN A 1 91 ? 0.597 -2.199 -22.882 1.00 86.38 91 GLN A N 1
ATOM 707 C CA . GLN A 1 91 ? -0.787 -2.667 -22.879 1.00 86.38 91 GLN A CA 1
ATOM 708 C C . GLN A 1 91 ? -0.953 -3.795 -21.864 1.00 86.38 91 GLN A C 1
ATOM 710 O O . GLN A 1 91 ? -0.225 -4.784 -21.908 1.00 86.38 91 GLN A O 1
ATOM 715 N N . LYS A 1 92 ? -1.921 -3.660 -20.948 1.00 81.81 92 LYS A N 1
ATOM 716 C CA . LYS A 1 92 ? -2.266 -4.688 -19.943 1.00 81.81 92 LYS A CA 1
ATOM 717 C C . LYS A 1 92 ? -1.053 -5.203 -19.150 1.00 81.81 92 LYS A C 1
ATOM 719 O O . LYS A 1 92 ? -0.891 -6.403 -18.950 1.00 81.81 92 LYS A O 1
ATOM 724 N N . GLY A 1 93 ? -0.179 -4.288 -18.724 1.00 85.12 93 GLY A N 1
ATOM 725 C CA . GLY A 1 93 ? 1.033 -4.632 -17.973 1.00 85.12 93 GLY A CA 1
ATOM 726 C C . GLY A 1 93 ? 2.104 -5.359 -18.793 1.00 85.12 93 GLY A C 1
ATOM 727 O O . GLY A 1 93 ? 2.953 -6.029 -18.212 1.00 85.12 93 GLY A O 1
ATOM 728 N N . GLN A 1 94 ? 2.065 -5.261 -20.124 1.00 92.31 94 GLN A N 1
ATOM 729 C CA . GLN A 1 94 ? 3.059 -5.847 -21.021 1.00 92.31 94 GLN A CA 1
ATOM 730 C C . GLN A 1 94 ? 3.566 -4.821 -22.032 1.00 92.31 94 GLN A C 1
ATOM 732 O O . GLN A 1 94 ? 2.825 -3.938 -22.462 1.00 92.31 94 GLN A O 1
ATOM 737 N N . VAL A 1 95 ? 4.825 -4.966 -22.436 1.00 95.06 95 VAL A N 1
ATOM 738 C CA . VAL A 1 95 ? 5.445 -4.201 -23.523 1.00 95.06 95 VAL A CA 1
ATOM 739 C C . VAL A 1 95 ? 5.957 -5.186 -24.562 1.00 95.06 95 VAL A C 1
ATOM 741 O O . VAL A 1 95 ? 6.786 -6.045 -24.262 1.00 95.06 95 VAL A O 1
ATOM 744 N N . ARG A 1 96 ? 5.454 -5.079 -25.789 1.00 97.31 96 ARG A N 1
ATOM 745 C CA . ARG A 1 96 ? 5.967 -5.843 -26.929 1.00 97.31 96 ARG A CA 1
ATOM 746 C C . ARG A 1 96 ? 7.107 -5.082 -27.581 1.00 97.31 96 ARG A C 1
ATOM 748 O O . ARG A 1 96 ? 7.129 -3.852 -27.564 1.00 97.31 96 ARG A O 1
ATOM 755 N N . GLY A 1 97 ? 8.054 -5.807 -28.157 1.00 97.38 97 GLY A N 1
ATOM 756 C CA . GLY A 1 97 ? 9.196 -5.167 -28.782 1.00 97.38 97 GLY A CA 1
ATOM 757 C C . GLY A 1 97 ? 10.044 -6.087 -29.636 1.00 97.38 97 GLY A C 1
ATOM 758 O O . GLY A 1 97 ? 9.807 -7.290 -29.727 1.00 97.38 97 GLY A O 1
ATOM 759 N N . HIS A 1 98 ? 11.048 -5.483 -30.260 1.00 97.69 98 HIS A N 1
ATOM 760 C CA . HIS A 1 98 ? 12.129 -6.175 -30.949 1.00 97.69 98 HIS A CA 1
ATOM 761 C C . HIS A 1 98 ? 13.458 -5.654 -30.422 1.00 97.69 98 HIS A C 1
ATOM 763 O O . HIS A 1 98 ? 13.645 -4.447 -30.272 1.00 97.69 98 HIS A O 1
ATOM 769 N N . VAL A 1 99 ? 14.380 -6.565 -30.146 1.00 97.19 99 VAL A N 1
ATOM 770 C CA . VAL A 1 99 ? 15.729 -6.238 -29.691 1.00 97.19 99 VAL A CA 1
ATOM 771 C C . VAL A 1 99 ? 16.741 -6.806 -30.674 1.00 97.19 99 VAL A C 1
ATOM 773 O O . VAL A 1 99 ? 16.530 -7.870 -31.252 1.00 97.19 99 VAL A O 1
ATOM 776 N N . HIS A 1 100 ? 17.835 -6.085 -30.866 1.00 96.38 100 HIS A N 1
ATOM 777 C CA . HIS A 1 100 ? 19.067 -6.577 -31.455 1.00 96.38 100 HIS A CA 1
ATOM 778 C C . HIS A 1 100 ? 20.227 -5.924 -30.708 1.00 96.38 100 HIS A C 1
ATOM 780 O O . HIS A 1 100 ? 20.491 -4.744 -30.913 1.00 96.38 100 HIS A O 1
ATOM 786 N N . VAL A 1 101 ? 20.900 -6.667 -29.838 1.00 95.31 101 VAL A N 1
ATOM 787 C CA . VAL A 1 101 ? 22.087 -6.236 -29.092 1.00 95.31 101 VAL A CA 1
ATOM 788 C C . VAL A 1 101 ? 23.259 -7.107 -29.513 1.00 95.31 101 VAL A C 1
ATOM 790 O O . VAL A 1 101 ? 23.129 -8.328 -29.561 1.00 95.31 101 VAL A O 1
ATOM 793 N N . SER A 1 102 ? 24.402 -6.485 -29.777 1.00 95.06 102 SER A N 1
ATOM 794 C CA . SER A 1 102 ? 25.684 -7.152 -30.006 1.00 95.06 102 SER A CA 1
ATOM 795 C C . SER A 1 102 ? 26.724 -6.553 -29.069 1.00 95.06 102 SER A C 1
ATOM 797 O O . SER A 1 102 ? 26.840 -5.330 -28.992 1.00 95.06 102 SER A O 1
ATOM 799 N N . LEU A 1 103 ? 27.460 -7.406 -28.363 1.00 93.75 103 LEU A N 1
ATOM 800 C CA . LEU A 1 103 ? 28.467 -7.026 -27.376 1.00 93.75 103 LEU A CA 1
ATOM 801 C C . LEU A 1 103 ? 29.869 -7.208 -27.960 1.00 93.75 103 LEU A C 1
ATOM 803 O O . LEU A 1 103 ? 30.143 -8.184 -28.657 1.00 93.75 103 LEU A O 1
ATOM 807 N N . ALA A 1 104 ? 30.771 -6.280 -27.654 1.00 90.50 104 ALA A N 1
ATOM 808 C CA . ALA A 1 104 ? 32.169 -6.328 -28.071 1.00 90.50 104 ALA A CA 1
ATOM 809 C C . ALA A 1 104 ? 33.020 -7.197 -27.123 1.00 90.50 104 ALA A C 1
ATOM 811 O O . ALA A 1 104 ? 34.079 -6.775 -26.665 1.00 90.50 104 ALA A O 1
ATOM 812 N N . ASP A 1 105 ? 32.545 -8.402 -26.800 1.00 89.75 105 ASP A N 1
ATOM 813 C CA . ASP A 1 105 ? 33.315 -9.392 -26.045 1.00 89.75 105 ASP A CA 1
ATOM 814 C C . ASP A 1 105 ? 34.010 -10.401 -26.974 1.00 89.75 105 ASP A C 1
ATOM 816 O O . ASP A 1 105 ? 33.782 -10.447 -28.185 1.00 89.75 105 ASP A O 1
ATOM 820 N N . ALA A 1 106 ? 34.879 -11.236 -26.400 1.00 87.25 106 ALA A N 1
ATOM 821 C CA . ALA A 1 106 ? 35.601 -12.261 -27.153 1.00 87.25 106 ALA A CA 1
ATOM 822 C C . ALA A 1 106 ? 34.674 -13.302 -27.811 1.00 87.25 106 ALA A C 1
ATOM 824 O O . ALA A 1 106 ? 35.091 -13.983 -28.746 1.00 87.25 106 ALA A O 1
ATOM 825 N N . GLN A 1 107 ? 33.439 -13.439 -27.320 1.00 86.62 107 GLN A N 1
ATOM 826 C CA . GLN A 1 107 ? 32.450 -14.387 -27.833 1.00 86.62 107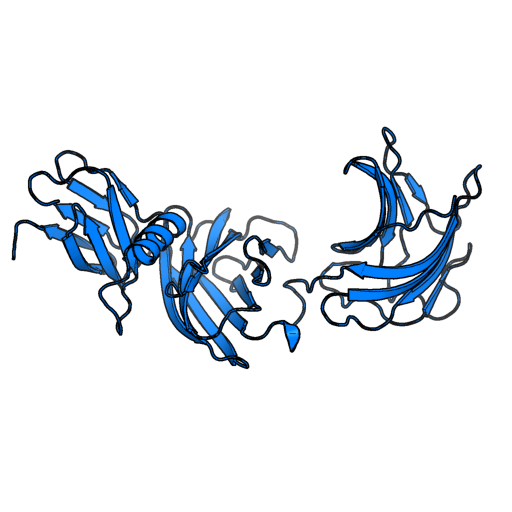 GLN A CA 1
ATOM 827 C C . GLN A 1 107 ? 31.528 -13.761 -28.888 1.00 86.62 107 GLN A C 1
ATOM 829 O O . GLN A 1 107 ? 30.738 -14.484 -29.492 1.00 86.62 107 GLN A O 1
ATOM 834 N N . GLN A 1 108 ? 31.634 -12.447 -29.119 1.00 87.12 108 GLN A N 1
ATOM 835 C CA . GLN A 1 108 ? 30.714 -11.662 -29.939 1.00 87.12 108 GLN A CA 1
ATOM 836 C C . GLN A 1 108 ? 29.252 -11.931 -29.561 1.00 87.12 108 GLN A C 1
ATOM 838 O O . GLN A 1 108 ? 28.393 -12.165 -30.417 1.00 87.12 108 GLN A O 1
ATOM 843 N N . SER A 1 109 ? 28.984 -11.946 -28.253 1.00 90.25 109 SER A N 1
ATOM 844 C CA . SER A 1 109 ? 27.670 -12.267 -27.701 1.00 90.25 109 SER A CA 1
ATOM 845 C C . SER A 1 109 ? 26.580 -11.379 -28.305 1.00 90.25 109 SER A C 1
ATOM 847 O O . SER A 1 109 ? 26.757 -10.169 -28.468 1.00 90.25 109 SER A O 1
ATOM 849 N N . PHE A 1 110 ? 25.419 -11.966 -28.606 1.00 92.94 110 PHE A N 1
ATOM 850 C CA . PHE A 1 110 ? 24.287 -11.229 -29.160 1.00 92.94 110 PHE A CA 1
ATOM 851 C C . PHE A 1 110 ? 22.940 -11.709 -28.611 1.00 92.94 110 PHE A C 1
ATOM 853 O O . PHE A 1 110 ? 22.772 -12.866 -28.224 1.00 92.94 110 PHE A O 1
ATOM 860 N N . LEU A 1 111 ? 21.961 -10.805 -28.623 1.00 94.62 111 LEU A N 1
ATOM 861 C CA . LEU A 1 111 ? 20.551 -11.082 -28.365 1.00 94.62 111 LEU A CA 1
ATOM 862 C C . LEU A 1 111 ? 19.727 -10.431 -29.471 1.00 94.62 111 LEU A C 1
ATOM 864 O O . LEU A 1 111 ? 19.789 -9.216 -29.641 1.00 94.62 111 LEU A O 1
ATOM 868 N N . ALA A 1 112 ? 18.934 -11.215 -30.198 1.00 95.69 112 ALA A N 1
ATOM 869 C CA . ALA A 1 112 ? 18.083 -10.692 -31.257 1.00 95.69 112 ALA A CA 1
ATOM 870 C C . ALA A 1 112 ? 16.724 -11.394 -31.305 1.00 95.69 112 ALA A C 1
ATOM 872 O O . ALA A 1 112 ? 16.649 -12.612 -31.146 1.00 95.69 112 ALA A O 1
ATOM 873 N N . GLY A 1 113 ? 15.662 -10.633 -31.569 1.00 95.62 113 GLY A N 1
ATOM 874 C CA . GLY A 1 113 ? 14.327 -11.173 -31.814 1.00 95.62 113 GLY A CA 1
ATOM 875 C C . GLY A 1 113 ? 13.193 -10.328 -31.245 1.00 95.62 113 GLY A C 1
ATOM 876 O O . GLY A 1 113 ? 13.407 -9.303 -30.595 1.00 95.62 113 GLY A O 1
ATOM 877 N N . ALA A 1 114 ? 11.970 -10.783 -31.513 1.00 96.94 114 ALA A N 1
ATOM 878 C CA . ALA A 1 114 ? 10.764 -10.260 -30.888 1.00 96.94 114 ALA A CA 1
ATOM 879 C C . ALA A 1 114 ? 10.672 -10.725 -29.429 1.00 96.94 114 ALA A C 1
ATOM 881 O O . ALA A 1 114 ? 11.069 -11.845 -29.100 1.00 96.94 114 ALA A O 1
ATOM 882 N N . PHE A 1 115 ? 10.096 -9.896 -28.565 1.00 96.38 115 PHE A N 1
ATOM 883 C CA . PHE A 1 115 ? 9.834 -10.243 -27.174 1.00 96.38 115 PHE A CA 1
ATOM 884 C C . PHE A 1 115 ? 8.528 -9.621 -26.674 1.00 96.38 115 PHE A C 1
ATOM 886 O O . PHE A 1 115 ? 8.002 -8.661 -27.237 1.00 96.38 115 PHE A O 1
ATOM 893 N N . THR A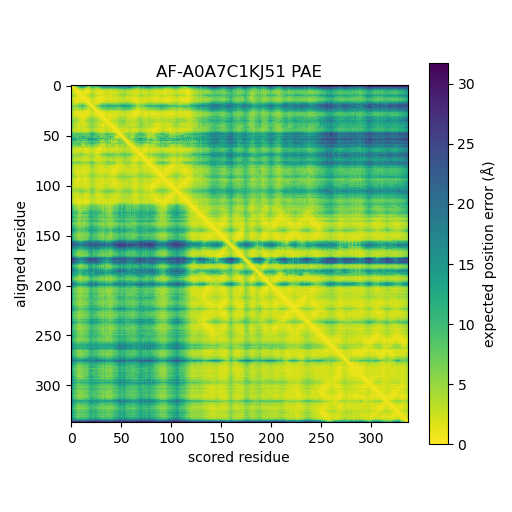 1 116 ? 8.006 -10.181 -25.586 1.00 96.88 116 THR A N 1
ATOM 894 C CA . THR A 1 116 ? 6.950 -9.571 -24.773 1.00 96.88 116 THR A CA 1
ATOM 895 C C . THR A 1 116 ? 7.466 -9.497 -23.347 1.00 96.88 116 THR A C 1
ATOM 897 O O . THR A 1 116 ? 7.710 -10.531 -22.730 1.00 96.88 116 THR A O 1
ATOM 900 N N . ALA A 1 117 ? 7.679 -8.282 -22.852 1.00 96.56 117 ALA A N 1
ATOM 901 C CA . ALA A 1 117 ? 8.160 -8.037 -21.506 1.00 96.56 117 ALA A CA 1
ATOM 902 C C . ALA A 1 117 ? 6.993 -7.824 -20.540 1.00 96.56 117 ALA A C 1
ATOM 904 O O . ALA A 1 117 ? 6.081 -7.049 -20.837 1.00 96.56 117 ALA A O 1
ATOM 905 N N . LEU A 1 118 ? 7.045 -8.459 -19.367 1.00 93.06 118 LEU A N 1
ATOM 906 C CA . LEU A 1 118 ? 6.196 -8.074 -18.237 1.00 93.06 118 LEU A CA 1
ATOM 907 C C . LEU A 1 118 ? 6.612 -6.682 -17.762 1.00 93.06 118 LEU A C 1
ATOM 909 O O . LEU A 1 118 ? 7.764 -6.471 -17.410 1.00 93.06 118 LEU A O 1
ATOM 913 N N . ALA A 1 119 ? 5.688 -5.734 -17.752 1.00 89.56 119 ALA A N 1
ATOM 914 C CA . ALA A 1 119 ? 5.936 -4.340 -17.409 1.00 89.56 119 ALA A CA 1
ATOM 915 C C . ALA A 1 119 ? 4.815 -3.841 -16.485 1.00 89.56 119 ALA A C 1
ATOM 917 O O . ALA A 1 119 ? 3.915 -3.127 -16.946 1.00 89.56 119 ALA A O 1
ATOM 918 N N . PRO A 1 120 ? 4.803 -4.253 -15.201 1.00 82.25 120 PRO A N 1
ATOM 919 C CA . PRO A 1 120 ? 3.785 -3.799 -14.262 1.00 82.25 120 PRO A CA 1
ATOM 920 C C . PRO A 1 120 ? 3.815 -2.270 -14.138 1.00 82.25 120 PRO A C 1
ATOM 922 O O . PRO A 1 120 ? 4.871 -1.644 -14.251 1.00 82.25 120 PRO A O 1
ATOM 925 N N . ARG A 1 121 ? 2.641 -1.664 -13.923 1.00 84.94 121 ARG A N 1
ATOM 926 C CA . ARG A 1 121 ? 2.550 -0.232 -13.630 1.00 84.94 121 ARG A CA 1
ATOM 927 C C . ARG A 1 121 ? 3.260 0.051 -12.314 1.00 84.94 121 ARG A C 1
ATOM 929 O O . ARG A 1 121 ? 3.057 -0.670 -11.340 1.00 84.94 121 ARG A O 1
ATOM 936 N N . GLN A 1 122 ? 4.085 1.087 -12.297 1.00 80.94 122 GLN A N 1
ATOM 937 C CA . GLN A 1 122 ? 4.719 1.549 -11.075 1.00 80.94 122 GLN A CA 1
ATOM 938 C C . GLN A 1 122 ? 3.793 2.484 -10.299 1.00 80.94 122 GLN A C 1
ATOM 940 O O . GLN A 1 122 ? 3.021 3.218 -10.917 1.00 80.94 122 GLN A O 1
ATOM 945 N N . PRO A 1 123 ? 3.911 2.553 -8.962 1.00 83.88 123 PRO A N 1
ATOM 946 C CA . PRO A 1 123 ? 3.070 3.439 -8.153 1.00 83.88 123 PRO A CA 1
ATOM 947 C C . PRO A 1 123 ? 3.178 4.922 -8.533 1.00 83.88 123 PRO A C 1
ATOM 949 O O . PRO A 1 123 ? 2.270 5.706 -8.285 1.00 83.88 123 PRO A O 1
ATOM 952 N N . THR A 1 124 ? 4.300 5.318 -9.134 1.00 80.81 124 THR A N 1
ATOM 953 C CA . THR A 1 124 ? 4.572 6.674 -9.627 1.00 80.81 124 THR A CA 1
ATOM 954 C C . THR A 1 124 ? 3.797 7.053 -10.876 1.00 80.81 124 THR A C 1
ATOM 956 O O . THR A 1 124 ? 3.638 8.243 -11.152 1.00 80.81 124 THR A O 1
ATOM 959 N N . GLU A 1 125 ? 3.355 6.066 -11.646 1.00 80.88 125 GLU A N 1
ATOM 960 C CA . GLU A 1 125 ? 2.630 6.272 -12.887 1.00 80.88 125 GLU A CA 1
ATOM 961 C C . GLU A 1 125 ? 1.135 6.436 -12.595 1.00 80.88 125 GLU A C 1
ATOM 963 O O . GLU A 1 125 ? 0.596 5.718 -11.746 1.00 80.88 125 GLU A O 1
ATOM 968 N N . PRO A 1 126 ? 0.436 7.342 -13.303 1.00 82.62 126 PRO A N 1
ATOM 969 C CA . PRO A 1 126 ? -0.998 7.509 -13.119 1.00 82.62 126 PRO A CA 1
ATOM 970 C C . PRO A 1 126 ? -1.742 6.197 -13.429 1.00 82.62 126 PRO A C 1
ATOM 972 O O . PRO A 1 126 ? -1.340 5.475 -14.347 1.00 82.62 126 PRO A O 1
ATOM 975 N N . PRO A 1 127 ? -2.823 5.889 -12.696 1.00 85.31 127 PRO A N 1
ATOM 976 C CA . PRO A 1 127 ? -3.616 4.690 -12.934 1.00 85.31 127 PRO A CA 1
ATOM 977 C C . PRO A 1 127 ? -4.301 4.725 -14.307 1.00 85.31 127 PRO A C 1
ATOM 979 O O . PRO A 1 127 ? -4.768 5.774 -14.761 1.00 85.31 127 PRO A O 1
ATOM 982 N N . GLY A 1 128 ? -4.366 3.562 -14.950 1.00 83.50 128 GLY A N 1
ATOM 983 C CA . GLY A 1 128 ? -5.041 3.309 -16.217 1.00 83.50 128 GLY A CA 1
ATOM 984 C C . GLY A 1 128 ? -6.397 2.616 -16.051 1.00 83.50 128 GLY A C 1
ATOM 985 O O . GLY A 1 128 ? -6.874 2.350 -14.948 1.00 83.50 128 GLY A O 1
ATOM 986 N N . VAL A 1 129 ? -7.030 2.302 -17.182 1.00 85.12 129 VAL A N 1
ATOM 987 C CA . VAL A 1 129 ? -8.333 1.608 -17.226 1.00 85.12 129 VAL A CA 1
ATOM 988 C C . VAL A 1 129 ? -8.261 0.186 -16.661 1.00 85.12 129 VAL A C 1
ATOM 990 O O . VAL A 1 129 ? -9.254 -0.353 -16.191 1.00 85.12 129 VAL A O 1
ATOM 993 N N . GLU A 1 130 ? -7.076 -0.417 -16.685 1.00 84.12 130 GLU A N 1
ATOM 994 C CA . GLU A 1 130 ? -6.778 -1.746 -16.159 1.00 84.12 130 GLU A CA 1
ATOM 995 C C . GLU A 1 130 ? -6.582 -1.792 -14.637 1.00 84.12 130 GLU A C 1
ATOM 997 O O . GLU A 1 130 ? -6.425 -2.878 -14.079 1.00 84.12 130 GLU A O 1
ATOM 1002 N N . ASP A 1 131 ? -6.529 -0.636 -13.970 1.00 87.75 131 ASP A N 1
ATOM 1003 C CA . ASP A 1 131 ? -6.371 -0.540 -12.515 1.00 87.75 131 ASP A CA 1
ATOM 1004 C C . ASP A 1 131 ? -7.714 -0.486 -11.779 1.00 87.75 131 ASP A C 1
ATOM 1006 O O . ASP A 1 131 ? -7.756 -0.616 -10.556 1.00 87.75 131 ASP A O 1
ATOM 1010 N N . VAL A 1 132 ? -8.807 -0.291 -12.514 1.00 90.44 132 VAL A N 1
ATOM 1011 C CA . VAL A 1 132 ? -10.161 -0.173 -11.979 1.00 90.44 132 VAL A CA 1
ATOM 1012 C C . VAL A 1 132 ? -10.751 -1.573 -11.731 1.00 90.44 132 VAL A C 1
ATOM 1014 O O . VAL A 1 132 ? -10.524 -2.470 -12.547 1.00 90.44 132 VAL A O 1
ATOM 1017 N N . PRO A 1 133 ? -11.526 -1.795 -10.651 1.00 93.38 133 PRO A N 1
ATOM 1018 C CA . PRO A 1 133 ? -11.830 -0.877 -9.549 1.00 93.38 133 PRO A CA 1
ATOM 1019 C C . PRO A 1 133 ? -10.622 -0.451 -8.708 1.00 93.38 133 PRO A C 1
ATOM 1021 O O . PRO A 1 133 ? -9.784 -1.272 -8.333 1.00 93.38 133 PRO A O 1
ATOM 1024 N N . LEU A 1 134 ? -10.566 0.844 -8.389 1.00 94.25 134 LEU A N 1
ATOM 1025 C CA . LEU A 1 134 ? -9.416 1.501 -7.773 1.00 94.25 134 LEU A CA 1
ATOM 1026 C C . LEU A 1 134 ? -9.841 2.346 -6.572 1.00 94.25 134 LEU A C 1
ATOM 1028 O O . LEU A 1 134 ? -10.771 3.147 -6.658 1.00 94.25 134 LEU A O 1
ATOM 1032 N N . ILE A 1 135 ? -9.085 2.252 -5.485 1.00 96.06 135 ILE A N 1
ATOM 1033 C CA . ILE A 1 135 ? -9.058 3.256 -4.422 1.00 96.06 135 ILE A CA 1
ATOM 1034 C C . ILE A 1 135 ? -7.710 3.962 -4.501 1.00 96.06 135 ILE A C 1
ATOM 1036 O O . ILE A 1 135 ? -6.673 3.309 -4.417 1.00 96.06 135 ILE A O 1
ATOM 1040 N N . ASN A 1 136 ? -7.711 5.284 -4.647 1.00 94.94 136 ASN A N 1
ATOM 1041 C CA . ASN A 1 136 ? -6.509 6.105 -4.573 1.00 94.94 136 ASN A CA 1
ATOM 1042 C C . ASN A 1 136 ? -6.632 7.105 -3.430 1.00 94.94 136 ASN A C 1
ATOM 1044 O O . ASN A 1 136 ? -7.693 7.682 -3.194 1.00 94.94 136 ASN A O 1
ATOM 1048 N N . GLY A 1 137 ? -5.553 7.328 -2.695 1.00 96.00 137 GLY A N 1
ATOM 1049 C CA . GLY A 1 137 ? -5.666 8.177 -1.529 1.00 96.00 137 GLY A CA 1
ATOM 1050 C C . GLY A 1 137 ? -4.380 8.760 -1.010 1.00 96.00 137 GLY A C 1
ATOM 1051 O O . GLY A 1 137 ? -3.282 8.482 -1.496 1.00 96.00 137 GLY A O 1
ATOM 1052 N N . THR A 1 138 ? -4.552 9.620 -0.015 1.00 97.12 138 THR A N 1
ATOM 1053 C CA . THR A 1 138 ? -3.454 10.266 0.693 1.00 97.12 138 THR A CA 1
ATOM 1054 C C . THR A 1 138 ? -3.545 10.006 2.188 1.00 97.12 138 THR A C 1
ATOM 1056 O O . THR A 1 138 ? -4.634 9.876 2.747 1.00 97.12 138 THR A O 1
ATOM 1059 N N . VAL A 1 139 ? -2.385 9.933 2.841 1.00 97.38 139 VAL A N 1
ATOM 1060 C CA . VAL A 1 139 ? -2.275 9.927 4.301 1.00 97.38 139 VAL A CA 1
ATOM 1061 C C . VAL A 1 139 ? -1.416 11.103 4.730 1.00 97.38 139 VAL A C 1
ATOM 1063 O O . VAL A 1 139 ? -0.212 11.147 4.462 1.00 97.38 139 VAL A O 1
ATOM 1066 N N . THR A 1 140 ? -2.033 12.052 5.425 1.00 95.88 140 THR A N 1
ATOM 1067 C CA . THR A 1 140 ? -1.311 13.121 6.115 1.00 95.88 140 THR A CA 1
ATOM 1068 C C . THR A 1 140 ? -0.954 12.644 7.515 1.00 95.88 140 THR A C 1
ATOM 1070 O O . THR A 1 140 ? -1.844 12.447 8.342 1.00 95.88 140 THR A O 1
ATOM 1073 N N . VAL A 1 141 ? 0.342 12.479 7.786 1.00 94.81 141 VAL A N 1
ATOM 1074 C CA . VAL A 1 141 ? 0.843 12.060 9.102 1.00 94.81 141 VAL A CA 1
ATOM 1075 C C . VAL A 1 141 ? 1.340 13.271 9.887 1.00 94.81 141 VAL A C 1
ATOM 1077 O O . VAL A 1 141 ? 2.186 14.029 9.407 1.00 94.81 141 VAL A O 1
ATOM 1080 N N . ARG A 1 142 ? 0.815 13.446 11.102 1.00 93.88 142 ARG A N 1
ATOM 1081 C CA . ARG A 1 142 ? 1.151 14.534 12.031 1.00 93.88 142 ARG A CA 1
ATOM 1082 C C . ARG A 1 142 ? 1.806 13.986 13.292 1.00 93.88 142 ARG A C 1
ATOM 1084 O O . ARG A 1 142 ? 1.486 12.884 13.732 1.00 93.88 142 ARG A O 1
ATOM 1091 N N . ASN A 1 143 ? 2.701 14.786 13.871 1.00 92.81 143 ASN A N 1
ATOM 1092 C CA . ASN A 1 143 ? 3.327 14.554 15.179 1.00 92.81 143 ASN A CA 1
ATOM 1093 C C . ASN A 1 143 ? 4.050 13.202 15.344 1.00 92.81 143 ASN A C 1
ATOM 1095 O O . ASN A 1 143 ? 4.326 12.784 16.467 1.00 92.81 143 ASN A O 1
ATOM 1099 N N . ALA A 1 144 ? 4.362 12.518 14.243 1.00 91.88 144 ALA A N 1
ATOM 1100 C CA . ALA A 1 144 ? 5.167 11.306 14.253 1.00 91.88 144 ALA A CA 1
ATOM 1101 C C . ALA A 1 144 ? 6.660 11.657 14.304 1.00 91.88 144 ALA A C 1
ATOM 1103 O O . ALA A 1 144 ? 7.083 12.719 13.848 1.00 91.88 144 ALA A O 1
ATOM 1104 N N . SER A 1 145 ? 7.478 10.754 14.835 1.00 88.25 145 SER A N 1
ATOM 1105 C CA . SER A 1 145 ? 8.931 10.875 14.711 1.00 88.25 145 SER A CA 1
ATOM 1106 C C . SER A 1 145 ? 9.379 10.540 13.278 1.00 88.25 145 SER A C 1
ATOM 1108 O O . SER A 1 145 ? 8.753 9.694 12.632 1.00 88.25 145 SER A O 1
ATOM 1110 N N . PRO A 1 146 ? 10.469 11.143 12.768 1.00 83.44 146 PRO A N 1
ATOM 1111 C CA . PRO A 1 146 ? 11.146 10.636 11.574 1.00 83.44 146 PRO A CA 1
ATOM 1112 C C . PRO A 1 146 ? 11.492 9.149 11.739 1.00 83.44 146 PRO A C 1
ATOM 1114 O O . PRO A 1 146 ? 11.817 8.714 12.844 1.00 83.44 146 PRO A O 1
ATOM 1117 N N . GLY A 1 147 ? 11.387 8.364 10.667 1.00 86.81 147 GLY A N 1
ATOM 1118 C CA . GLY A 1 147 ? 11.557 6.907 10.717 1.00 86.81 147 GLY A CA 1
ATOM 1119 C C . GLY A 1 147 ? 10.322 6.139 11.206 1.00 86.81 147 GLY A C 1
ATOM 1120 O O . GLY A 1 147 ? 10.354 4.916 11.340 1.00 86.81 147 GLY A O 1
ATOM 1121 N N . ALA A 1 148 ? 9.203 6.822 11.473 1.00 92.69 148 ALA A N 1
ATOM 1122 C CA . ALA A 1 148 ? 7.950 6.139 11.769 1.00 92.69 148 ALA A CA 1
ATOM 1123 C C . ALA A 1 148 ? 7.513 5.267 10.580 1.00 92.69 148 ALA A C 1
ATOM 1125 O O . ALA A 1 148 ? 7.555 5.695 9.425 1.00 92.69 148 ALA A O 1
ATOM 1126 N N . VAL A 1 149 ? 7.063 4.047 10.874 1.00 94.88 149 VAL A N 1
ATOM 1127 C CA . VAL A 1 149 ? 6.574 3.105 9.861 1.00 94.88 149 VAL A CA 1
ATOM 1128 C C . VAL A 1 149 ? 5.072 3.295 9.687 1.00 94.88 149 VAL A C 1
ATOM 1130 O O . VAL A 1 149 ? 4.296 3.037 10.612 1.00 94.88 149 VAL A O 1
ATOM 1133 N N . LEU A 1 150 ? 4.682 3.745 8.498 1.00 96.19 150 LEU A N 1
ATOM 1134 C CA . LEU A 1 150 ? 3.301 3.882 8.059 1.00 96.19 150 LEU A CA 1
ATOM 1135 C C . LEU A 1 150 ? 2.865 2.611 7.336 1.00 96.19 150 LEU A C 1
ATOM 1137 O O . LEU A 1 150 ? 3.529 2.178 6.401 1.00 96.19 150 LEU A O 1
ATOM 1141 N N . MET A 1 151 ? 1.718 2.066 7.722 1.00 97.06 151 MET A N 1
ATOM 1142 C CA . MET A 1 151 ? 0.994 1.054 6.962 1.00 97.06 151 MET A CA 1
ATOM 1143 C C . MET A 1 151 ? -0.233 1.683 6.312 1.00 97.06 151 MET A C 1
ATOM 1145 O O . MET A 1 151 ? -0.947 2.434 6.977 1.00 97.06 151 MET A O 1
ATOM 1149 N N . THR A 1 152 ? -0.527 1.314 5.069 1.00 97.38 152 THR A N 1
ATOM 1150 C CA . THR A 1 152 ? -1.854 1.500 4.469 1.00 97.38 152 THR A CA 1
ATOM 1151 C C . THR A 1 152 ? -2.394 0.168 3.986 1.00 97.38 152 THR A C 1
ATOM 1153 O O . THR A 1 152 ? -1.635 -0.725 3.600 1.00 97.38 152 THR A O 1
ATOM 1156 N N . GLY A 1 153 ? -3.711 0.015 4.020 1.00 95.75 153 GLY A N 1
ATOM 1157 C CA . GLY A 1 153 ? -4.343 -1.222 3.605 1.00 95.75 153 GLY A CA 1
ATOM 1158 C C . GLY A 1 153 ? -5.843 -1.106 3.430 1.00 95.75 153 GLY A C 1
ATOM 1159 O O . GLY A 1 153 ? -6.458 -0.078 3.719 1.00 95.75 153 GLY A O 1
ATOM 1160 N N . TYR A 1 154 ? -6.421 -2.204 2.966 1.00 95.12 154 TYR A N 1
ATOM 1161 C CA . TYR A 1 154 ? -7.854 -2.388 2.864 1.00 95.12 154 TYR A CA 1
ATOM 1162 C C . TYR A 1 154 ? -8.260 -3.771 3.362 1.00 95.12 154 TYR A C 1
ATOM 1164 O O . TYR A 1 154 ? -7.478 -4.721 3.292 1.00 95.12 154 TYR A O 1
ATOM 1172 N N . ALA A 1 155 ? -9.514 -3.886 3.786 1.00 92.44 155 ALA A N 1
ATOM 1173 C CA . ALA A 1 155 ? -10.214 -5.158 3.901 1.00 92.44 155 ALA A CA 1
ATOM 1174 C C . ALA A 1 155 ? -11.600 -5.028 3.264 1.00 92.44 155 ALA A C 1
ATOM 1176 O O . ALA A 1 155 ? -12.256 -3.994 3.417 1.00 92.44 155 ALA A O 1
ATOM 1177 N N . ALA A 1 156 ? -12.048 -6.056 2.552 1.00 88.44 156 ALA A N 1
ATOM 1178 C CA . ALA A 1 156 ? -13.429 -6.159 2.098 1.00 88.44 156 ALA A CA 1
ATOM 1179 C C . ALA A 1 156 ? -14.246 -7.012 3.066 1.00 88.44 156 ALA A C 1
ATOM 1181 O O . ALA A 1 156 ? -13.702 -7.848 3.793 1.00 88.44 156 ALA A O 1
ATOM 1182 N N . HIS A 1 157 ? -15.568 -6.869 3.012 1.00 78.56 157 HIS A N 1
ATOM 1183 C CA . HIS A 1 157 ? -16.417 -7.929 3.544 1.00 78.56 157 HIS A CA 1
ATOM 1184 C C . HIS A 1 157 ? -16.102 -9.269 2.854 1.00 78.56 157 HIS A C 1
ATOM 1186 O O . HIS A 1 157 ? -15.896 -9.276 1.635 1.00 78.56 157 HIS A O 1
ATOM 1192 N N . PRO A 1 158 ? -16.068 -10.386 3.605 1.00 73.00 158 PRO A N 1
ATOM 1193 C CA . PRO A 1 158 ? -15.892 -11.708 3.019 1.00 73.00 158 PRO A CA 1
ATOM 1194 C C . PRO A 1 158 ? -16.940 -11.963 1.928 1.00 73.00 158 PRO A C 1
ATOM 1196 O O . PRO A 1 158 ? -18.102 -11.575 2.064 1.00 73.00 158 PRO A O 1
ATOM 1199 N N . SER A 1 159 ? -16.540 -12.622 0.840 1.00 65.62 159 SER A N 1
ATOM 1200 C CA . SER A 1 159 ? -17.464 -13.076 -0.203 1.00 65.62 159 SER A CA 1
ATOM 1201 C C . SER A 1 159 ? -17.173 -14.541 -0.527 1.00 65.62 159 SER A C 1
ATOM 1203 O O . SER A 1 159 ? -16.209 -14.846 -1.236 1.00 65.62 159 SER A O 1
ATOM 1205 N N . GLY A 1 160 ? -17.991 -15.451 0.009 1.00 67.12 160 GLY A N 1
ATOM 1206 C CA . GLY A 1 160 ? -17.705 -16.888 -0.038 1.00 67.12 160 GLY A CA 1
ATOM 1207 C C . GLY A 1 160 ? -16.454 -17.226 0.779 1.00 67.12 160 GLY A C 1
ATOM 1208 O O . GLY A 1 160 ? -16.283 -16.703 1.875 1.00 67.12 160 GLY A O 1
ATOM 1209 N N . ASP A 1 161 ? -15.563 -18.048 0.222 1.00 59.62 161 ASP A N 1
ATOM 1210 C CA . ASP A 1 161 ? -14.316 -18.467 0.885 1.00 59.62 161 ASP A CA 1
ATOM 1211 C C . ASP A 1 161 ? -13.173 -17.439 0.769 1.00 59.62 161 ASP A C 1
ATOM 1213 O O . ASP A 1 161 ? -12.073 -17.671 1.269 1.00 59.62 161 ASP A O 1
ATOM 1217 N N . ASN A 1 162 ? -13.394 -16.311 0.081 1.00 67.06 162 ASN A N 1
ATOM 1218 C CA . ASN A 1 162 ? -12.362 -15.301 -0.135 1.00 67.06 162 ASN A CA 1
ATOM 1219 C C . ASN A 1 162 ? -12.517 -14.129 0.838 1.00 67.06 162 ASN A C 1
ATOM 1221 O O . ASN A 1 162 ? -13.605 -13.564 0.991 1.00 67.06 162 ASN A O 1
ATOM 1225 N N . PHE A 1 163 ? -11.398 -13.728 1.438 1.00 74.12 163 PHE A N 1
ATOM 1226 C CA . PHE A 1 163 ? -11.299 -12.586 2.333 1.00 74.12 163 PHE A CA 1
ATOM 1227 C C . PHE A 1 163 ? -10.278 -11.578 1.783 1.00 74.12 163 PHE A C 1
ATOM 1229 O O . PHE A 1 163 ? -9.093 -11.663 2.116 1.00 74.12 163 PHE A O 1
ATOM 1236 N N . PRO A 1 164 ? -10.708 -10.641 0.912 1.00 81.50 164 PRO A N 1
ATOM 1237 C CA . PRO A 1 164 ? -9.804 -9.678 0.294 1.00 81.50 164 PRO A CA 1
ATOM 1238 C C . PRO A 1 164 ? -9.210 -8.739 1.348 1.00 81.50 164 PRO A C 1
ATOM 1240 O O . PRO A 1 164 ? -9.904 -7.868 1.878 1.00 81.50 164 PRO A O 1
ATOM 1243 N N . LEU A 1 165 ? -7.921 -8.906 1.626 1.00 86.81 165 LEU A N 1
ATOM 1244 C CA . LEU A 1 165 ? -7.162 -8.131 2.602 1.00 86.81 165 LEU A CA 1
ATOM 1245 C C . LEU A 1 165 ? -5.777 -7.839 2.030 1.00 86.81 165 LEU A C 1
ATOM 1247 O O . LEU A 1 165 ? -5.039 -8.754 1.668 1.00 86.81 165 LEU A O 1
ATOM 1251 N N . GLY A 1 166 ? -5.397 -6.567 1.989 1.00 90.00 166 GLY A N 1
ATOM 1252 C CA . GLY A 1 166 ? -4.087 -6.152 1.500 1.00 90.00 166 GLY A CA 1
ATOM 1253 C C . GLY A 1 166 ? -3.541 -4.994 2.313 1.00 90.00 166 GLY A C 1
ATOM 1254 O O . GLY A 1 166 ? -4.274 -4.065 2.638 1.00 90.00 166 GLY A O 1
ATOM 1255 N N . ALA A 1 167 ? -2.251 -5.038 2.635 1.00 92.81 167 ALA A N 1
ATOM 1256 C CA . ALA A 1 167 ? -1.572 -3.948 3.319 1.00 92.81 167 ALA A CA 1
ATOM 1257 C C . ALA A 1 167 ? -0.100 -3.882 2.922 1.00 92.81 167 ALA A C 1
ATOM 1259 O O . ALA A 1 167 ? 0.531 -4.914 2.677 1.00 92.81 167 ALA A O 1
ATOM 1260 N N . VAL A 1 168 ? 0.443 -2.670 2.901 1.00 94.56 168 VAL A N 1
ATOM 1261 C CA . VAL A 1 168 ? 1.850 -2.370 2.629 1.00 94.56 168 VAL A CA 1
ATOM 1262 C C . VAL A 1 168 ? 2.364 -1.391 3.681 1.00 94.56 168 VAL A C 1
ATOM 1264 O O . VAL A 1 168 ? 1.610 -0.550 4.168 1.00 94.56 168 VAL A O 1
ATOM 1267 N N . GLU A 1 169 ? 3.635 -1.516 4.053 1.00 94.62 169 GLU A N 1
ATOM 1268 C CA . GLU A 1 169 ? 4.291 -0.639 5.024 1.00 94.62 169 GLU A CA 1
ATOM 1269 C C . GLU A 1 169 ? 5.450 0.106 4.368 1.00 94.62 169 GLU A C 1
ATOM 1271 O O . GLU A 1 169 ? 6.122 -0.452 3.507 1.00 94.62 169 GLU A O 1
ATOM 1276 N N . ILE A 1 170 ? 5.703 1.341 4.800 1.00 93.38 170 ILE A N 1
ATOM 1277 C CA . ILE A 1 170 ? 6.868 2.130 4.402 1.00 93.38 170 ILE A CA 1
ATOM 1278 C C . ILE A 1 170 ? 7.357 2.989 5.570 1.00 93.38 170 ILE A C 1
ATOM 1280 O O . ILE A 1 170 ? 6.577 3.427 6.416 1.00 93.38 170 ILE A O 1
ATOM 1284 N N . GLU A 1 171 ? 8.655 3.263 5.613 1.00 91.94 171 GLU A N 1
ATOM 1285 C CA . GLU A 1 171 ? 9.249 4.185 6.581 1.00 91.94 171 GLU A CA 1
ATOM 1286 C C . GLU A 1 171 ? 9.190 5.636 6.078 1.00 91.94 171 GLU A C 1
ATOM 1288 O O . GLU A 1 171 ? 9.555 5.922 4.935 1.00 91.94 171 GLU A O 1
ATOM 1293 N N . LEU A 1 172 ? 8.756 6.561 6.938 1.00 89.19 172 LEU A N 1
ATOM 1294 C CA . LEU A 1 172 ? 8.598 7.981 6.616 1.00 89.19 172 LEU A CA 1
ATOM 1295 C C . LEU A 1 172 ? 9.865 8.796 6.904 1.00 89.19 172 LEU A C 1
ATOM 1297 O O . LEU A 1 172 ? 10.493 8.638 7.949 1.00 89.19 172 LEU A O 1
ATOM 1301 N N . GLY A 1 173 ? 10.194 9.741 6.017 1.00 74.00 173 GLY A N 1
ATOM 1302 C CA . GLY A 1 173 ? 11.164 10.815 6.288 1.00 74.00 173 GLY A CA 1
ATOM 1303 C C . GLY A 1 173 ? 12.622 10.398 6.546 1.00 74.00 173 GLY A C 1
ATOM 1304 O O . GLY A 1 173 ? 13.399 11.226 7.009 1.00 74.00 173 GLY A O 1
ATOM 1305 N N . ALA A 1 174 ? 13.004 9.144 6.279 1.00 62.72 174 ALA A N 1
ATOM 1306 C CA . ALA A 1 174 ? 14.311 8.595 6.668 1.00 62.72 174 ALA A CA 1
ATOM 1307 C C . ALA A 1 174 ? 15.365 8.501 5.544 1.00 62.72 174 ALA A C 1
ATOM 1309 O O . ALA A 1 174 ? 16.496 8.108 5.814 1.00 62.72 174 ALA A O 1
ATOM 1310 N N . SER A 1 175 ? 15.036 8.828 4.288 1.00 60.53 175 SER A N 1
ATOM 1311 C CA . SER A 1 175 ? 15.949 8.604 3.152 1.00 60.53 175 SER A CA 1
ATOM 1312 C C . SER A 1 175 ? 16.359 9.889 2.440 1.00 60.53 175 SER A C 1
ATOM 1314 O O . SER A 1 175 ? 15.560 10.810 2.293 1.00 60.53 175 SER A O 1
ATOM 1316 N N . ALA A 1 176 ? 17.605 9.906 1.958 1.00 56.12 176 ALA A N 1
ATOM 1317 C CA . ALA A 1 176 ? 18.129 10.904 1.026 1.00 56.12 176 ALA A CA 1
ATOM 1318 C C . ALA A 1 176 ? 17.579 10.731 -0.405 1.00 56.12 176 ALA A C 1
ATOM 1320 O O . ALA A 1 176 ? 17.800 11.589 -1.259 1.00 56.12 176 ALA A O 1
ATOM 1321 N N . GLU A 1 177 ? 16.878 9.628 -0.684 1.00 61.16 177 GLU A N 1
ATOM 1322 C CA . GLU A 1 177 ? 16.251 9.389 -1.979 1.00 61.16 177 GLU A CA 1
ATOM 1323 C C . GLU A 1 177 ? 14.967 10.218 -2.137 1.00 61.16 177 GLU A C 1
ATOM 1325 O O . GLU A 1 177 ? 14.096 10.183 -1.265 1.00 61.16 177 GLU A O 1
ATOM 1330 N N . PRO A 1 178 ? 14.798 10.927 -3.267 1.00 59.62 178 PRO A N 1
ATOM 1331 C CA . PRO A 1 178 ? 13.704 11.879 -3.456 1.00 59.62 178 PRO A CA 1
ATOM 1332 C C . PRO A 1 178 ? 12.320 11.223 -3.571 1.00 59.62 178 PRO A C 1
ATOM 1334 O O . PRO A 1 178 ? 11.310 11.921 -3.483 1.00 59.62 178 PRO A O 1
ATOM 1337 N N . LEU A 1 179 ? 12.246 9.904 -3.786 1.00 73.50 179 LEU A N 1
ATOM 1338 C CA . LEU A 1 179 ? 10.982 9.196 -3.922 1.00 73.50 179 LEU A CA 1
ATOM 1339 C C . LEU A 1 179 ? 11.116 7.705 -3.572 1.00 73.50 179 LEU A C 1
ATOM 1341 O O . LEU A 1 179 ? 11.683 6.933 -4.340 1.00 73.50 179 LEU A O 1
ATOM 1345 N N . ARG A 1 180 ? 10.517 7.297 -2.449 1.00 83.81 180 ARG A N 1
ATOM 1346 C CA . ARG A 1 180 ? 10.414 5.892 -2.028 1.00 83.81 180 ARG A CA 1
ATOM 1347 C C . ARG A 1 180 ? 8.994 5.382 -2.181 1.00 83.81 180 ARG A C 1
ATOM 1349 O O . ARG A 1 180 ? 8.039 6.097 -1.875 1.00 83.81 180 ARG A O 1
ATOM 1356 N N . TRP A 1 181 ? 8.859 4.136 -2.603 1.00 87.62 181 TRP A N 1
ATOM 1357 C CA . TRP A 1 181 ? 7.576 3.460 -2.669 1.00 87.62 181 TRP A CA 1
ATOM 1358 C C . TRP A 1 181 ? 7.737 1.969 -2.412 1.00 87.62 181 TRP A C 1
ATOM 1360 O O . TRP A 1 181 ? 8.804 1.405 -2.623 1.00 87.62 181 TRP A O 1
ATOM 1370 N N . GLU A 1 182 ? 6.653 1.355 -1.966 1.00 87.62 182 GLU A N 1
ATOM 1371 C CA . GLU A 1 182 ? 6.529 -0.074 -1.723 1.00 87.62 182 GLU A CA 1
ATOM 1372 C C . GLU A 1 182 ? 5.271 -0.579 -2.427 1.00 87.62 182 GLU A C 1
ATOM 1374 O O . GLU A 1 182 ? 4.286 0.153 -2.582 1.00 87.62 182 GLU A O 1
ATOM 1379 N N . GLN A 1 183 ? 5.301 -1.833 -2.868 1.00 88.12 183 GLN A N 1
ATOM 1380 C CA . GLN A 1 183 ? 4.177 -2.473 -3.541 1.00 88.12 183 GLN A CA 1
ATOM 1381 C C . GLN A 1 183 ? 4.062 -3.932 -3.112 1.00 88.12 183 GLN A C 1
ATOM 1383 O O . GLN A 1 183 ? 5.061 -4.627 -2.946 1.00 88.12 183 GLN A O 1
ATOM 1388 N N . ARG A 1 184 ? 2.826 -4.405 -2.953 1.00 85.12 184 ARG A N 1
ATOM 1389 C CA . ARG A 1 184 ? 2.506 -5.805 -2.670 1.00 85.12 184 ARG A CA 1
ATOM 1390 C C . ARG A 1 184 ? 1.369 -6.294 -3.556 1.00 85.12 184 ARG A C 1
ATOM 1392 O O . ARG A 1 184 ? 0.381 -5.586 -3.753 1.00 85.12 184 ARG A O 1
ATOM 1399 N N . ASP A 1 185 ? 1.511 -7.522 -4.039 1.00 77.94 185 ASP A N 1
ATOM 1400 C CA . ASP A 1 185 ? 0.599 -8.194 -4.969 1.00 77.94 185 ASP A CA 1
ATOM 1401 C C . ASP A 1 185 ? 0.273 -9.639 -4.538 1.00 77.94 185 ASP A C 1
ATOM 1403 O O . ASP A 1 185 ? -0.065 -10.475 -5.368 1.00 77.94 185 ASP A O 1
ATOM 1407 N N . TYR A 1 186 ? 0.349 -9.943 -3.235 1.00 62.84 186 TYR A N 1
ATOM 1408 C CA . TYR A 1 186 ? 0.125 -11.293 -2.684 1.00 62.84 186 TYR A CA 1
ATOM 1409 C C . TYR A 1 186 ? -1.249 -11.909 -3.002 1.00 62.84 186 TYR A C 1
ATOM 1411 O O . TYR A 1 186 ? -1.409 -13.120 -2.890 1.00 62.84 186 TYR A O 1
ATOM 1419 N N . ASP A 1 187 ? -2.225 -11.093 -3.393 1.00 67.62 187 ASP A N 1
ATOM 1420 C CA . ASP A 1 187 ? -3.603 -11.494 -3.674 1.00 67.62 187 ASP A CA 1
ATOM 1421 C C . ASP A 1 187 ? -3.989 -11.071 -5.099 1.00 67.62 187 ASP A C 1
ATOM 1423 O O . ASP A 1 187 ? -4.860 -10.226 -5.330 1.00 67.62 187 ASP A O 1
ATOM 1427 N N . GLN A 1 188 ? -3.245 -11.597 -6.078 1.00 70.44 188 GLN A N 1
ATOM 1428 C CA . GLN A 1 188 ? -3.441 -11.263 -7.487 1.00 70.44 188 GLN A CA 1
ATOM 1429 C C . GLN A 1 188 ? -4.907 -11.495 -7.912 1.00 70.44 188 GLN A C 1
ATOM 1431 O O . GLN A 1 188 ? -5.503 -12.511 -7.562 1.00 70.44 188 GLN A O 1
ATOM 1436 N N . PRO A 1 189 ? -5.503 -10.579 -8.699 1.00 71.62 189 PRO A N 1
ATOM 1437 C CA . PRO A 1 189 ? -4.852 -9.491 -9.429 1.00 71.62 189 PRO A CA 1
ATOM 1438 C C . PRO A 1 189 ? -4.651 -8.200 -8.619 1.00 71.62 189 PRO A C 1
ATOM 1440 O O . PRO A 1 189 ? -4.159 -7.228 -9.191 1.00 71.62 189 PRO A O 1
ATOM 1443 N N . ARG A 1 190 ? -5.036 -8.163 -7.336 1.00 80.44 190 ARG A N 1
ATOM 1444 C CA . ARG A 1 190 ? -5.061 -6.948 -6.515 1.00 80.44 190 ARG A CA 1
ATOM 1445 C C . ARG A 1 190 ? -3.647 -6.474 -6.209 1.00 80.44 190 ARG A C 1
ATOM 1447 O O . ARG A 1 190 ? -2.781 -7.257 -5.827 1.00 80.44 190 ARG A O 1
ATOM 1454 N N . VAL A 1 191 ? -3.430 -5.169 -6.335 1.00 84.38 191 VAL A N 1
ATOM 1455 C CA . VAL A 1 191 ? -2.134 -4.545 -6.044 1.00 84.38 191 VAL A CA 1
ATOM 1456 C C . VAL A 1 191 ? -2.339 -3.408 -5.061 1.00 84.38 191 VAL A C 1
ATOM 1458 O O . VAL A 1 191 ? -3.180 -2.535 -5.280 1.00 84.38 191 VAL A O 1
ATOM 1461 N N . THR A 1 192 ? -1.558 -3.420 -3.983 1.00 91.50 192 THR A N 1
ATOM 1462 C CA . THR A 1 192 ? -1.483 -2.328 -3.010 1.00 91.50 192 THR A CA 1
ATOM 1463 C C . THR A 1 192 ? -0.133 -1.647 -3.108 1.00 91.50 192 THR A C 1
ATOM 1465 O O . THR A 1 192 ? 0.895 -2.318 -3.026 1.00 91.50 192 THR A O 1
ATOM 1468 N N . SER A 1 193 ? -0.132 -0.327 -3.254 1.00 93.50 193 SER A N 1
ATOM 1469 C CA . SER A 1 193 ? 1.080 0.480 -3.291 1.00 93.50 193 SER A CA 1
ATOM 1470 C C . SER A 1 193 ? 1.030 1.632 -2.296 1.00 93.50 193 SER A C 1
ATOM 1472 O O . SER A 1 193 ? -0.041 2.123 -1.929 1.00 93.50 193 SER A O 1
ATOM 1474 N N . LEU A 1 194 ? 2.209 2.060 -1.856 1.00 94.25 194 LEU A N 1
ATOM 1475 C CA . LEU A 1 194 ? 2.385 3.187 -0.954 1.00 94.25 194 LEU A CA 1
ATOM 1476 C C . LEU A 1 194 ? 3.662 3.931 -1.317 1.00 94.25 194 LEU A C 1
ATOM 1478 O O . LEU A 1 194 ? 4.746 3.361 -1.319 1.00 94.25 194 LEU A O 1
ATOM 1482 N N . ILE A 1 195 ? 3.523 5.217 -1.608 1.00 92.19 195 ILE A N 1
ATOM 1483 C CA . ILE A 1 195 ? 4.608 6.166 -1.828 1.00 92.19 195 ILE A CA 1
ATOM 1484 C C . ILE A 1 195 ? 4.794 6.952 -0.537 1.00 92.19 195 ILE A C 1
ATOM 1486 O O . ILE A 1 195 ? 3.842 7.568 -0.043 1.00 92.19 195 ILE A O 1
ATOM 1490 N N . ALA A 1 196 ? 6.018 6.947 -0.016 1.00 91.00 196 ALA A N 1
ATOM 1491 C CA . ALA A 1 196 ? 6.363 7.659 1.202 1.00 91.00 196 ALA A CA 1
ATOM 1492 C C . ALA A 1 196 ? 6.188 9.167 1.012 1.00 91.00 196 ALA A C 1
ATOM 1494 O O . ALA A 1 196 ? 6.675 9.759 0.047 1.00 91.00 196 ALA A O 1
ATOM 1495 N N . GLY A 1 197 ? 5.502 9.776 1.968 1.00 88.25 197 GLY A N 1
ATOM 1496 C CA . GLY A 1 197 ? 5.525 11.210 2.193 1.00 88.25 197 GLY A CA 1
ATOM 1497 C C . GLY A 1 197 ? 6.626 11.626 3.172 1.00 88.25 197 GLY A C 1
ATOM 1498 O O . GLY A 1 197 ? 7.428 10.815 3.640 1.00 88.25 197 GLY A O 1
ATOM 1499 N N . ASP A 1 198 ? 6.609 12.907 3.524 1.00 82.44 198 ASP A N 1
ATOM 1500 C CA . ASP A 1 198 ? 7.370 13.469 4.641 1.00 82.44 198 ASP A CA 1
ATOM 1501 C C . ASP A 1 198 ? 6.399 13.690 5.807 1.00 82.44 198 ASP A C 1
ATOM 1503 O O . ASP A 1 198 ? 5.253 14.110 5.611 1.00 82.44 198 ASP A O 1
ATOM 1507 N N . VAL A 1 199 ? 6.857 13.428 7.028 1.00 76.75 199 VAL A N 1
ATOM 1508 C CA . VAL A 1 199 ? 6.092 13.751 8.227 1.00 76.75 199 VAL A CA 1
ATOM 1509 C C . VAL A 1 199 ? 5.775 15.250 8.197 1.00 76.75 199 VAL A C 1
ATOM 1511 O O . VAL A 1 199 ? 6.665 16.085 8.074 1.00 76.75 199 VAL A O 1
ATOM 1514 N N . SER A 1 200 ? 4.496 15.613 8.319 1.00 70.88 200 SER A N 1
ATOM 1515 C CA . SER A 1 200 ? 3.975 16.994 8.361 1.00 70.88 200 SER A CA 1
ATOM 1516 C C . SER A 1 200 ? 4.088 17.879 7.106 1.00 70.88 200 SER A C 1
ATOM 1518 O O . SER A 1 200 ? 3.433 18.920 7.086 1.00 70.88 200 SER A O 1
ATOM 1520 N N . LYS A 1 201 ? 4.839 17.504 6.057 1.00 81.50 201 LYS A N 1
ATOM 1521 C CA . LYS A 1 201 ? 4.999 18.350 4.849 1.00 81.50 201 LYS A CA 1
ATOM 1522 C C . LYS A 1 201 ? 4.294 17.810 3.614 1.00 81.50 201 LYS A C 1
ATOM 1524 O O . LYS A 1 201 ? 3.509 18.521 2.993 1.00 81.50 201 LYS A O 1
ATOM 1529 N N . THR A 1 202 ? 4.578 16.561 3.262 1.00 87.56 202 THR A N 1
ATOM 1530 C CA . THR A 1 202 ? 4.099 15.949 2.020 1.00 87.56 202 THR A CA 1
ATOM 1531 C C . THR A 1 202 ? 3.311 14.701 2.379 1.00 87.56 202 THR A C 1
ATOM 1533 O O . THR A 1 202 ? 3.899 13.784 2.949 1.00 87.56 202 THR A O 1
ATOM 1536 N N . PRO A 1 203 ? 2.006 14.622 2.068 1.00 92.81 203 PRO A N 1
ATOM 1537 C CA . PRO A 1 203 ? 1.226 13.423 2.339 1.00 92.81 203 PRO A CA 1
ATOM 1538 C C . PRO A 1 203 ? 1.810 12.197 1.633 1.00 92.81 203 PRO A C 1
ATOM 1540 O O . PRO A 1 203 ? 2.263 12.281 0.489 1.00 92.81 203 PRO A O 1
ATOM 1543 N N . SER A 1 204 ? 1.747 11.044 2.297 1.00 94.56 204 SER A N 1
ATOM 1544 C CA . SER A 1 204 ? 1.994 9.763 1.626 1.00 94.56 204 SER A CA 1
ATOM 1545 C C . SER A 1 204 ? 0.846 9.479 0.662 1.00 94.56 204 SER A C 1
ATOM 1547 O O . SER A 1 204 ? -0.287 9.882 0.928 1.00 94.56 204 SER A O 1
ATOM 1549 N N . ARG A 1 205 ? 1.112 8.789 -0.447 1.00 95.19 205 ARG A N 1
ATOM 1550 C CA . ARG A 1 205 ? 0.086 8.424 -1.440 1.00 95.19 205 ARG A CA 1
ATOM 1551 C C . ARG A 1 205 ? -0.048 6.918 -1.497 1.00 95.19 205 ARG A C 1
ATOM 1553 O O . ARG A 1 205 ? 0.969 6.242 -1.536 1.00 95.19 205 ARG A O 1
ATOM 1560 N N . PHE A 1 206 ? -1.264 6.399 -1.530 1.00 95.69 206 PHE A N 1
ATOM 1561 C CA . PHE A 1 206 ? -1.501 4.964 -1.636 1.00 95.69 2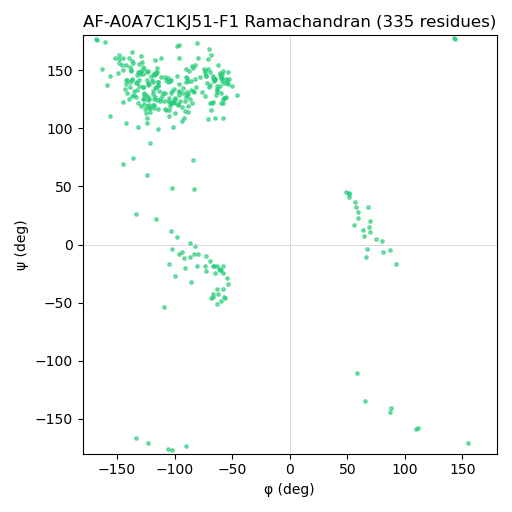06 PHE A CA 1
ATOM 1562 C C . PHE A 1 206 ? -2.510 4.648 -2.728 1.00 95.69 206 PHE A C 1
ATOM 1564 O O . PHE A 1 206 ? -3.369 5.471 -3.057 1.00 95.69 206 PHE A O 1
ATOM 1571 N N . GLU A 1 207 ? -2.419 3.432 -3.253 1.00 95.50 207 GLU A N 1
ATOM 1572 C CA . GLU A 1 207 ? -3.399 2.887 -4.182 1.00 95.50 207 GLU A CA 1
ATOM 1573 C C . GLU A 1 207 ? -3.722 1.432 -3.843 1.00 95.50 207 GLU A C 1
ATOM 1575 O O . GLU A 1 207 ? -2.844 0.648 -3.481 1.00 95.50 207 GLU A O 1
ATOM 1580 N N . HIS A 1 208 ? -4.992 1.072 -4.008 1.00 95.06 208 HIS A N 1
ATOM 1581 C CA . HIS A 1 208 ? -5.490 -0.298 -3.995 1.00 95.06 208 HIS A CA 1
ATOM 1582 C C . HIS A 1 208 ? -6.230 -0.523 -5.310 1.00 95.06 208 HIS A C 1
ATOM 1584 O O . HIS A 1 208 ? -7.316 0.018 -5.513 1.00 95.06 208 HIS A O 1
ATOM 1590 N N . SER A 1 209 ? -5.610 -1.256 -6.227 1.00 92.38 209 SER A N 1
ATOM 1591 C CA . SER A 1 209 ? -6.079 -1.411 -7.609 1.00 92.38 209 SER A CA 1
ATOM 1592 C C . SER A 1 209 ? -6.568 -2.825 -7.891 1.00 92.38 209 SER A C 1
ATOM 1594 O O . SER A 1 209 ? -6.209 -3.773 -7.181 1.00 92.38 209 SER A O 1
ATOM 1596 N N . ARG A 1 210 ? -7.371 -2.953 -8.954 1.00 90.00 210 ARG A N 1
ATOM 1597 C CA . ARG A 1 210 ? -7.970 -4.210 -9.429 1.00 90.00 210 ARG A CA 1
ATOM 1598 C C . ARG A 1 210 ? -8.789 -4.898 -8.340 1.00 90.00 210 ARG A C 1
ATOM 1600 O O . ARG A 1 210 ? -8.772 -6.122 -8.204 1.00 90.00 210 ARG A O 1
ATOM 1607 N N . LEU A 1 211 ? -9.471 -4.091 -7.529 1.00 91.06 211 LEU A N 1
ATOM 1608 C CA . LEU A 1 211 ? -10.364 -4.575 -6.486 1.00 91.06 211 LEU A CA 1
ATOM 1609 C C . LEU A 1 211 ? -11.588 -5.247 -7.110 1.00 91.06 211 LEU A C 1
ATOM 1611 O O . LEU A 1 211 ? -11.910 -5.061 -8.277 1.00 91.06 211 LEU A O 1
ATOM 1615 N N . THR A 1 212 ? -12.302 -6.027 -6.315 1.00 89.81 212 THR A N 1
ATOM 1616 C CA . THR A 1 212 ? -13.647 -6.468 -6.692 1.00 89.81 212 THR A CA 1
ATOM 1617 C C . THR A 1 212 ? -14.657 -5.390 -6.289 1.00 89.81 212 THR A C 1
ATOM 1619 O O . THR A 1 212 ? -14.391 -4.630 -5.360 1.00 89.81 212 THR A O 1
ATOM 1622 N N . PRO A 1 213 ? -15.819 -5.279 -6.948 1.00 91.25 213 PRO A N 1
ATOM 1623 C CA . PRO A 1 213 ? -16.881 -4.413 -6.453 1.00 91.25 213 PRO A CA 1
ATOM 1624 C C . PRO A 1 213 ? -17.321 -4.833 -5.047 1.00 91.25 213 PRO A C 1
ATOM 1626 O O . PRO A 1 213 ? -17.426 -6.025 -4.757 1.00 91.25 213 PRO A O 1
ATOM 1629 N N . GLY A 1 214 ? -17.596 -3.864 -4.181 1.00 90.50 214 GLY A N 1
ATOM 1630 C CA . GLY A 1 214 ? -18.063 -4.119 -2.826 1.00 90.50 214 GLY A CA 1
ATOM 1631 C C . GLY A 1 214 ? -17.746 -2.997 -1.849 1.00 90.50 214 GLY A C 1
ATOM 1632 O O . GLY A 1 214 ? -17.271 -1.922 -2.221 1.00 90.50 214 GLY A O 1
ATOM 1633 N N . ARG A 1 215 ? -17.998 -3.291 -0.574 1.00 91.44 215 ARG A N 1
ATOM 1634 C CA . ARG A 1 215 ? -17.735 -2.394 0.545 1.00 91.44 215 ARG A CA 1
ATOM 1635 C C . ARG A 1 215 ? -16.396 -2.724 1.186 1.00 91.44 215 ARG A C 1
ATOM 1637 O O . ARG A 1 215 ? -16.142 -3.872 1.557 1.00 91.44 215 ARG A O 1
ATOM 1644 N N . TYR A 1 216 ? -15.577 -1.697 1.346 1.00 93.31 216 TYR A N 1
ATOM 1645 C CA . TYR A 1 216 ? -14.215 -1.786 1.845 1.00 93.31 216 TYR A CA 1
ATOM 1646 C C . TYR A 1 216 ? -14.029 -0.886 3.053 1.00 93.31 216 TYR A C 1
ATOM 1648 O O . TYR A 1 216 ? -14.498 0.251 3.059 1.00 93.31 216 TYR A O 1
ATOM 1656 N N . ILE A 1 217 ? -13.271 -1.356 4.035 1.00 95.44 217 ILE A N 1
ATOM 1657 C CA . ILE A 1 217 ? -12.571 -0.470 4.957 1.00 95.44 217 ILE A CA 1
ATOM 1658 C C . ILE A 1 217 ? -11.197 -0.178 4.376 1.00 95.44 217 ILE A C 1
ATOM 1660 O O . ILE A 1 217 ? -10.453 -1.094 4.038 1.00 95.44 217 ILE A O 1
ATOM 1664 N N . VAL A 1 218 ? -10.867 1.101 4.263 1.00 97.38 218 VAL A N 1
ATOM 1665 C CA . VAL A 1 218 ? -9.541 1.597 3.894 1.00 97.38 218 VAL A CA 1
ATOM 1666 C C . VAL A 1 218 ? -8.936 2.201 5.141 1.00 97.38 218 VAL A C 1
ATOM 1668 O O . VAL A 1 218 ? -9.593 2.999 5.809 1.00 97.38 218 VAL A O 1
ATOM 1671 N N . PHE A 1 219 ? -7.709 1.829 5.471 1.00 97.75 219 PHE A N 1
ATOM 1672 C CA . PHE A 1 219 ? -7.077 2.258 6.707 1.00 97.75 219 PHE A CA 1
ATOM 1673 C C . PHE A 1 219 ? -5.626 2.677 6.511 1.00 97.75 219 PHE A C 1
ATOM 1675 O O . PHE A 1 219 ? -4.936 2.260 5.579 1.00 97.75 219 PHE A O 1
ATOM 1682 N N . ALA A 1 220 ? -5.162 3.481 7.459 1.00 97.88 220 ALA A N 1
ATOM 1683 C CA . ALA A 1 220 ? -3.762 3.774 7.677 1.00 97.88 220 ALA A CA 1
ATOM 1684 C C . ALA A 1 220 ? -3.436 3.598 9.164 1.00 97.88 220 ALA A C 1
ATOM 1686 O O . ALA A 1 220 ? -4.245 3.968 10.015 1.00 97.88 220 ALA A O 1
ATOM 1687 N N . ARG A 1 221 ? -2.257 3.064 9.492 1.00 97.25 221 ARG A N 1
ATOM 1688 C CA . ARG A 1 221 ? -1.768 3.001 10.879 1.00 97.25 221 ARG A CA 1
ATOM 1689 C C . ARG A 1 221 ? -0.288 3.325 10.985 1.00 97.25 221 ARG A C 1
ATOM 1691 O O . ARG A 1 221 ? 0.479 3.037 10.069 1.00 97.25 221 ARG A O 1
ATOM 1698 N N . LEU A 1 222 ? 0.127 3.840 12.136 1.00 96.25 222 LEU A N 1
ATOM 1699 C CA . LEU A 1 222 ? 1.537 3.823 12.519 1.00 96.25 222 LEU A CA 1
ATOM 1700 C C . LEU A 1 222 ? 1.846 2.524 13.260 1.00 96.25 222 LEU A C 1
ATOM 1702 O O . LEU A 1 222 ? 1.041 2.045 14.059 1.00 96.25 222 LEU A O 1
ATOM 1706 N N . LYS A 1 223 ? 3.015 1.934 13.009 1.00 93.50 223 LYS A N 1
ATOM 1707 C CA . LYS A 1 223 ? 3.490 0.786 13.792 1.00 93.50 223 LYS A CA 1
ATOM 1708 C C . LYS A 1 223 ? 3.560 1.162 15.276 1.00 93.50 223 LYS A C 1
ATOM 1710 O O . LYS A 1 223 ? 4.206 2.145 15.627 1.00 93.50 223 LYS A O 1
ATOM 1715 N N . ASN A 1 224 ? 2.906 0.371 16.131 1.00 88.12 224 ASN A N 1
ATOM 1716 C CA . ASN A 1 224 ? 2.752 0.622 17.574 1.00 88.12 224 ASN A CA 1
ATOM 1717 C C . ASN A 1 224 ? 2.044 1.951 17.925 1.00 88.12 224 ASN A C 1
ATOM 1719 O O . ASN A 1 224 ? 2.236 2.487 19.020 1.00 88.12 224 ASN A O 1
ATOM 1723 N N . GLY A 1 225 ? 1.256 2.499 17.000 1.00 92.56 225 GLY A N 1
ATOM 1724 C CA . GLY A 1 225 ? 0.557 3.771 17.157 1.00 92.56 225 GLY A CA 1
ATOM 1725 C C . GLY A 1 225 ? -0.906 3.696 16.717 1.00 92.56 225 GLY A C 1
ATOM 1726 O O . GLY A 1 225 ? -1.438 2.602 16.520 1.00 92.56 225 GLY A O 1
ATOM 1727 N N . PRO A 1 226 ? -1.564 4.855 16.555 1.00 96.62 226 PRO A N 1
ATOM 1728 C CA . PRO A 1 226 ? -2.975 4.897 16.208 1.00 96.62 226 PRO A CA 1
ATOM 1729 C C . PRO A 1 226 ? -3.227 4.449 14.768 1.00 96.62 226 PRO A C 1
ATOM 1731 O O . PRO A 1 226 ? -2.346 4.503 13.901 1.00 96.62 226 PRO A O 1
ATOM 1734 N N . ALA A 1 227 ? -4.477 4.068 14.521 1.00 97.38 227 ALA A N 1
ATOM 1735 C CA . ALA A 1 227 ? -5.029 3.822 13.200 1.00 97.38 227 ALA A CA 1
ATOM 1736 C C . ALA A 1 227 ? -6.132 4.841 12.882 1.00 97.38 227 ALA A C 1
ATOM 1738 O O . ALA A 1 227 ? -6.813 5.335 13.779 1.00 97.38 227 ALA A O 1
ATOM 1739 N N . VAL A 1 228 ? -6.315 5.122 11.597 1.00 97.75 228 VAL A N 1
ATOM 1740 C CA . VAL A 1 228 ? -7.436 5.883 11.036 1.00 97.75 228 VAL A CA 1
ATOM 1741 C C . VAL A 1 228 ? -8.012 5.089 9.872 1.00 97.75 228 VAL A C 1
ATOM 1743 O O . VAL A 1 228 ? -7.280 4.384 9.174 1.00 97.75 228 VAL A O 1
ATOM 1746 N N . TRP A 1 229 ? -9.320 5.177 9.658 1.00 97.62 229 TRP A N 1
ATOM 1747 C CA . TRP A 1 229 ? -9.994 4.400 8.628 1.00 97.62 229 TRP A CA 1
ATOM 1748 C C . TRP A 1 229 ? -11.197 5.125 8.042 1.00 97.62 229 TRP A C 1
ATOM 1750 O O . TRP A 1 229 ? -11.749 6.055 8.629 1.00 97.62 229 TRP A O 1
ATOM 1760 N N . GLN A 1 230 ? -11.628 4.646 6.881 1.00 97.12 230 GLN A N 1
ATOM 1761 C CA . GLN A 1 230 ? -12.853 5.056 6.224 1.00 97.12 230 GLN A CA 1
ATOM 1762 C C . GLN A 1 230 ? -13.497 3.851 5.537 1.00 97.12 230 GLN A C 1
ATOM 1764 O O . GLN A 1 230 ? -12.833 3.105 4.820 1.00 97.12 230 GLN A O 1
ATOM 1769 N N . TRP A 1 231 ? -14.807 3.694 5.717 1.00 95.19 231 TRP A N 1
ATOM 1770 C CA . TRP A 1 231 ? -15.603 2.747 4.939 1.00 95.19 231 TRP A CA 1
ATOM 1771 C C . TRP A 1 231 ? -16.030 3.376 3.611 1.00 95.19 231 TRP A C 1
ATOM 1773 O O . TRP A 1 231 ? -16.521 4.509 3.584 1.00 95.19 231 TRP A O 1
ATOM 1783 N N . VAL A 1 232 ? -15.849 2.652 2.509 1.00 95.19 232 VAL A N 1
ATOM 1784 C CA . VAL A 1 232 ? -16.158 3.110 1.151 1.00 95.19 232 VAL A CA 1
ATOM 1785 C C . VAL A 1 232 ? -16.828 2.017 0.326 1.00 95.19 232 VAL A C 1
ATOM 1787 O O . VAL A 1 232 ? -16.556 0.834 0.501 1.00 95.19 232 VAL A O 1
ATOM 1790 N N . GLU A 1 233 ? -17.683 2.434 -0.604 1.00 93.44 233 GLU A N 1
ATOM 1791 C CA . GLU A 1 233 ? -18.248 1.567 -1.641 1.00 93.44 233 GLU A CA 1
ATOM 1792 C C . GLU A 1 233 ? -17.428 1.695 -2.927 1.00 93.44 233 GLU A C 1
ATOM 1794 O O . GLU A 1 233 ? -17.051 2.802 -3.330 1.00 93.44 233 GLU A O 1
ATOM 1799 N N . VAL A 1 234 ? -17.180 0.563 -3.578 1.00 93.38 234 VAL A N 1
ATOM 1800 C CA . VAL A 1 234 ? -16.414 0.449 -4.819 1.00 93.38 234 VAL A CA 1
ATOM 1801 C C . VAL A 1 234 ? -17.260 -0.298 -5.850 1.00 93.38 234 VAL A C 1
ATOM 1803 O O . VAL A 1 234 ? -17.657 -1.435 -5.621 1.00 93.38 234 VAL A O 1
ATOM 1806 N N . GLY A 1 235 ? -17.550 0.330 -6.991 1.00 92.69 235 GLY A N 1
ATOM 1807 C CA . GLY A 1 235 ? -18.207 -0.313 -8.136 1.00 92.69 235 GLY A CA 1
ATOM 1808 C C . GLY A 1 235 ? -17.215 -0.767 -9.214 1.00 92.69 235 GLY A C 1
ATOM 1809 O O . GLY A 1 235 ? -16.054 -0.370 -9.200 1.00 92.69 235 GLY A O 1
ATOM 1810 N N . GLU A 1 236 ? -17.691 -1.533 -10.201 1.00 90.31 236 GLU A N 1
ATOM 1811 C CA . GLU A 1 236 ? -16.877 -2.142 -11.278 1.00 90.31 236 GLU A CA 1
ATOM 1812 C C . GLU A 1 236 ? -15.991 -1.171 -12.060 1.00 90.31 236 GLU A C 1
ATOM 1814 O O . GLU A 1 236 ? -14.908 -1.544 -12.491 1.00 90.31 236 GLU A O 1
ATOM 1819 N N . GLN A 1 237 ? -16.453 0.063 -12.252 1.00 90.75 237 GLN A N 1
ATOM 1820 C CA . GLN A 1 237 ? -15.741 1.096 -13.008 1.00 90.75 237 GLN A CA 1
ATOM 1821 C C . GLN A 1 237 ? -15.347 2.290 -12.120 1.00 90.75 237 GLN A C 1
ATOM 1823 O O . GLN A 1 237 ? -15.173 3.411 -12.593 1.00 90.75 237 GLN A O 1
ATOM 1828 N N . THR A 1 238 ? -15.275 2.079 -10.801 1.00 91.94 238 THR A N 1
ATOM 1829 C CA . THR A 1 238 ? -15.071 3.164 -9.834 1.00 91.94 238 THR A CA 1
ATOM 1830 C C . THR A 1 238 ? -13.596 3.427 -9.563 1.00 91.94 238 THR A C 1
ATOM 1832 O O . THR A 1 238 ? -12.853 2.523 -9.184 1.00 91.94 238 THR A O 1
ATOM 1835 N N . THR A 1 239 ? -13.225 4.706 -9.633 1.00 93.25 239 THR A N 1
ATOM 1836 C CA . THR A 1 239 ? -12.036 5.253 -8.972 1.00 93.25 239 THR A CA 1
ATOM 1837 C C . THR A 1 239 ? -12.483 6.054 -7.756 1.00 93.25 239 THR A C 1
ATOM 1839 O O . THR A 1 239 ? -13.110 7.108 -7.890 1.00 93.25 239 THR A O 1
ATOM 1842 N N . ARG A 1 240 ? -12.185 5.556 -6.557 1.00 95.81 240 ARG A N 1
ATOM 1843 C CA . ARG A 1 240 ? -12.587 6.164 -5.289 1.00 95.81 240 ARG A CA 1
ATOM 1844 C C . ARG A 1 240 ? -11.416 6.895 -4.642 1.00 95.81 240 ARG A C 1
ATOM 1846 O O . ARG A 1 240 ? -10.422 6.270 -4.292 1.00 95.81 240 ARG A O 1
ATOM 1853 N N . LYS A 1 241 ? -11.588 8.198 -4.402 1.00 96.31 241 LYS A N 1
ATOM 1854 C CA . LYS A 1 241 ? -10.639 9.000 -3.622 1.00 96.31 241 LYS A CA 1
ATOM 1855 C C . LYS A 1 241 ? -10.864 8.836 -2.119 1.00 96.31 241 LYS A C 1
ATOM 1857 O O . LYS A 1 241 ? -12.012 8.892 -1.670 1.00 96.31 241 LYS A O 1
ATOM 1862 N N . VAL A 1 242 ? -9.780 8.674 -1.363 1.00 97.88 242 VAL A N 1
ATOM 1863 C CA . VAL A 1 242 ? -9.771 8.604 0.108 1.00 97.88 242 VAL A CA 1
ATOM 1864 C C . VAL A 1 242 ? -8.677 9.511 0.668 1.00 97.88 242 VAL A C 1
ATOM 1866 O O . VAL A 1 242 ? -7.535 9.476 0.220 1.00 97.88 242 VAL A O 1
ATOM 1869 N N . GLU A 1 243 ? -9.009 10.315 1.669 1.00 97.94 243 GLU A N 1
ATOM 1870 C CA . GLU A 1 243 ? -8.053 11.189 2.352 1.00 97.94 243 GLU A CA 1
ATOM 1871 C C . GLU A 1 243 ? -8.081 10.865 3.841 1.00 97.94 243 GLU A C 1
ATOM 1873 O O . GLU A 1 243 ? -9.121 10.967 4.490 1.00 97.94 243 GLU A O 1
ATOM 1878 N N . LEU A 1 244 ? -6.938 10.444 4.376 1.00 97.88 244 LEU A N 1
ATOM 1879 C CA . LEU A 1 244 ? -6.791 10.061 5.773 1.00 97.88 244 LEU A CA 1
ATOM 1880 C C . LEU A 1 244 ? -5.850 11.032 6.484 1.00 97.88 244 LEU A C 1
ATOM 1882 O O . LEU A 1 244 ? -4.811 11.438 5.955 1.00 97.88 244 LEU A O 1
ATOM 1886 N N . VAL A 1 245 ? -6.198 11.372 7.722 1.00 96.31 245 VAL A N 1
ATOM 1887 C CA . VAL A 1 245 ? -5.346 12.158 8.615 1.00 96.31 245 VAL A CA 1
ATOM 1888 C C . VAL A 1 245 ? -5.039 11.308 9.832 1.00 96.31 245 VAL A C 1
ATOM 1890 O O . VAL A 1 245 ? -5.945 10.890 10.546 1.00 96.31 245 VAL A O 1
ATOM 1893 N N . LEU A 1 246 ? -3.754 11.056 10.057 1.00 95.44 246 LEU A N 1
ATOM 1894 C CA . LEU A 1 246 ? -3.265 10.267 11.176 1.00 95.44 246 LEU A CA 1
ATOM 1895 C C . LEU A 1 246 ? -2.381 11.156 12.045 1.00 95.44 246 LEU A C 1
ATOM 1897 O O . LEU A 1 246 ? -1.370 11.685 11.584 1.00 95.44 246 LEU A O 1
ATOM 1901 N N . ASP A 1 247 ? -2.756 11.318 13.307 1.00 95.19 247 ASP A N 1
ATOM 1902 C CA . ASP A 1 247 ? -1.993 12.088 14.284 1.00 95.19 247 ASP A CA 1
ATOM 1903 C C . ASP A 1 247 ? -1.464 11.157 15.375 1.00 95.19 247 ASP A C 1
ATOM 1905 O O . ASP A 1 247 ? -2.239 10.543 16.106 1.00 95.19 247 ASP A O 1
ATOM 1909 N N . ALA A 1 248 ? -0.138 11.046 15.476 1.00 95.50 248 ALA A N 1
ATOM 1910 C CA . ALA A 1 248 ? 0.522 10.120 16.392 1.00 95.50 248 ALA A CA 1
ATOM 1911 C C . ALA A 1 248 ? 0.297 10.451 17.878 1.00 95.50 248 ALA A C 1
ATOM 1913 O O . ALA A 1 248 ? 0.501 9.586 18.727 1.00 95.50 248 ALA A O 1
ATOM 1914 N N . GLN A 1 249 ? -0.107 11.684 18.201 1.00 95.50 249 GLN A N 1
ATOM 1915 C CA . GLN A 1 249 ? -0.337 12.137 19.577 1.00 95.50 249 GLN A CA 1
ATOM 1916 C C . GLN A 1 249 ? -1.824 12.239 19.926 1.00 95.50 249 GLN A C 1
ATOM 1918 O O . GLN A 1 249 ? -2.183 12.261 21.104 1.00 95.50 249 GLN A O 1
ATOM 1923 N N . HIS A 1 250 ? -2.707 12.259 18.928 1.00 96.44 250 HIS A N 1
ATOM 1924 C CA . HIS A 1 250 ? -4.148 12.305 19.144 1.00 96.44 250 HIS A CA 1
ATOM 1925 C C . HIS A 1 250 ? -4.703 10.897 19.389 1.00 96.44 250 HIS A C 1
ATOM 1927 O O . HIS A 1 250 ? -5.340 10.307 18.521 1.00 96.44 250 HIS A O 1
ATOM 1933 N N . THR A 1 251 ? -4.421 10.338 20.569 1.00 97.62 251 THR A N 1
ATOM 1934 C CA . THR A 1 251 ? -4.737 8.940 20.901 1.00 97.62 251 THR A CA 1
ATOM 1935 C C . THR A 1 251 ? -5.502 8.793 22.211 1.00 97.62 251 THR A C 1
ATOM 1937 O O . THR A 1 251 ? -5.450 9.672 23.070 1.00 97.62 251 THR A O 1
ATOM 1940 N N . GLY A 1 252 ? -6.228 7.687 22.360 1.00 97.94 252 GLY A N 1
ATOM 1941 C CA . GLY A 1 252 ? -6.879 7.250 23.594 1.00 97.94 252 GLY A CA 1
ATOM 1942 C C . GLY A 1 252 ? -6.423 5.851 24.018 1.00 97.94 252 GLY A C 1
ATOM 1943 O O . GLY A 1 252 ? -5.482 5.277 23.463 1.00 97.94 252 GLY A O 1
ATOM 1944 N N . GLY A 1 253 ? -7.101 5.290 25.012 1.00 98.12 253 GLY A N 1
ATOM 1945 C CA . GLY A 1 253 ? -6.875 3.932 25.499 1.00 98.12 253 GLY A CA 1
ATOM 1946 C C . GLY A 1 253 ? -8.178 3.191 25.773 1.00 98.12 253 GLY A C 1
ATOM 1947 O O . GLY A 1 253 ? -9.246 3.799 25.872 1.00 98.12 253 GLY A O 1
ATOM 1948 N N . LEU A 1 254 ? -8.076 1.875 25.922 1.00 98.62 254 LEU A N 1
ATOM 1949 C CA . LEU A 1 254 ? -9.182 1.008 26.314 1.00 98.62 254 LEU A CA 1
ATOM 1950 C C . LEU A 1 254 ? -8.697 -0.004 27.348 1.00 98.62 254 LEU A C 1
ATOM 1952 O O . LEU A 1 254 ? -7.738 -0.733 27.097 1.00 98.62 254 LEU A O 1
ATOM 1956 N N . GLU A 1 255 ? -9.392 -0.084 28.473 1.00 98.38 255 GLU A N 1
ATOM 1957 C CA . GLU A 1 255 ? -9.289 -1.194 29.412 1.00 98.38 255 GLU A CA 1
ATOM 1958 C C . GLU A 1 255 ? -10.520 -2.091 29.257 1.00 98.38 255 GLU A C 1
ATOM 1960 O O . GLU A 1 255 ? -11.653 -1.654 29.453 1.00 98.38 255 GLU A O 1
ATOM 1965 N N . VAL A 1 256 ? -10.299 -3.352 28.891 1.00 98.25 256 VAL A N 1
ATOM 1966 C CA . VAL A 1 256 ? -11.357 -4.355 28.743 1.00 98.25 256 VAL A CA 1
ATOM 1967 C C . VAL A 1 256 ? -11.309 -5.311 29.921 1.00 98.25 256 VAL A C 1
ATOM 1969 O O . VAL A 1 256 ? -10.272 -5.924 30.166 1.00 98.25 256 VAL A O 1
ATOM 1972 N N . THR A 1 257 ? -12.438 -5.484 30.604 1.00 98.00 257 THR A N 1
ATOM 1973 C CA . THR A 1 257 ? -12.658 -6.578 31.556 1.00 98.00 257 THR A CA 1
ATOM 1974 C C . THR A 1 257 ? -13.475 -7.663 30.865 1.00 98.00 257 THR A C 1
ATOM 1976 O O . THR A 1 257 ? -14.628 -7.448 30.493 1.00 98.00 257 THR A O 1
ATOM 1979 N N . ALA A 1 258 ? -12.850 -8.818 30.648 1.00 96.75 258 ALA A N 1
ATOM 1980 C CA . ALA A 1 258 ? -13.449 -9.953 29.957 1.00 96.75 258 ALA A CA 1
ATOM 1981 C C . ALA A 1 258 ? -14.479 -10.679 30.836 1.00 96.75 258 ALA A C 1
ATOM 1983 O O . ALA A 1 258 ? -14.303 -10.717 32.063 1.00 96.75 258 ALA A O 1
ATOM 1984 N N . PRO A 1 259 ? -15.501 -11.319 30.235 1.00 95.62 259 PRO A N 1
ATOM 1985 C CA . PRO A 1 259 ? -16.493 -12.062 30.999 1.00 95.62 259 PRO A CA 1
ATOM 1986 C C . PRO A 1 259 ? -15.846 -13.231 31.755 1.00 95.62 259 PRO A C 1
ATOM 1988 O O . PRO A 1 259 ? -14.768 -13.723 31.395 1.00 95.62 259 PRO A O 1
ATOM 1991 N N . VAL A 1 260 ? -16.473 -13.662 32.851 1.00 93.12 260 VAL A N 1
ATOM 1992 C CA . VAL A 1 260 ? -15.961 -14.778 33.667 1.00 93.12 260 VAL A CA 1
ATOM 1993 C C . VAL A 1 260 ? -15.766 -16.029 32.800 1.00 93.12 260 VAL A C 1
ATOM 1995 O O . VAL A 1 260 ? -16.683 -16.481 32.125 1.00 93.12 260 VAL A O 1
ATOM 1998 N N . GLY A 1 261 ? -14.563 -16.609 32.842 1.00 91.75 261 GLY A N 1
ATOM 1999 C CA . GLY A 1 261 ? -14.224 -17.828 32.098 1.00 91.75 261 GLY A CA 1
ATOM 2000 C C . GLY A 1 261 ? -13.724 -17.605 30.668 1.00 91.75 261 GLY A C 1
ATOM 2001 O O . GLY A 1 261 ? -13.289 -18.568 30.040 1.00 91.75 261 GLY A O 1
ATOM 2002 N N . ALA A 1 262 ? -13.718 -16.368 30.158 1.00 94.31 262 ALA A N 1
ATOM 2003 C CA . ALA A 1 262 ? -13.087 -16.068 28.877 1.00 94.31 262 ALA A CA 1
ATOM 2004 C C . ALA A 1 262 ? -11.564 -16.269 28.932 1.00 94.31 262 ALA A C 1
ATOM 2006 O O . ALA A 1 262 ? -10.902 -15.908 29.908 1.00 94.31 262 ALA A O 1
ATOM 2007 N N . LEU A 1 263 ? -11.014 -16.820 27.850 1.00 91.81 263 LEU A N 1
ATOM 2008 C CA . LEU A 1 263 ? -9.589 -17.089 27.667 1.00 91.81 263 LEU A CA 1
ATOM 2009 C C . LEU A 1 263 ? -9.110 -16.515 26.328 1.00 91.81 263 LEU A C 1
ATOM 2011 O O . LEU A 1 263 ? -9.912 -16.268 25.426 1.00 91.81 263 LEU A O 1
ATOM 2015 N N . GLY A 1 264 ? -7.793 -16.354 26.196 1.00 94.12 264 GLY A N 1
ATOM 2016 C CA . GLY A 1 264 ? -7.137 -15.906 24.968 1.00 94.12 264 GLY A CA 1
ATOM 2017 C C . GLY A 1 264 ? -7.052 -14.386 24.841 1.00 94.12 264 GLY A C 1
ATOM 2018 O O . GLY A 1 264 ? -6.855 -13.672 25.829 1.00 94.12 264 GLY A O 1
ATOM 2019 N N . LYS A 1 265 ? -7.184 -13.906 23.603 1.00 97.06 265 LYS A N 1
ATOM 2020 C CA . LYS A 1 265 ? -6.988 -12.506 23.229 1.00 97.06 265 LYS A CA 1
ATOM 2021 C C . LYS A 1 265 ? -8.302 -11.742 23.144 1.00 97.06 265 LYS A C 1
ATOM 2023 O O . LYS A 1 265 ? -9.317 -12.254 22.675 1.00 97.06 265 LYS A O 1
ATOM 2028 N N . VAL A 1 266 ? -8.243 -10.474 23.527 1.00 97.94 266 VAL A N 1
ATOM 2029 C CA . VAL A 1 266 ? -9.217 -9.467 23.112 1.00 97.94 266 VAL A CA 1
ATOM 2030 C C . VAL A 1 266 ? -8.806 -8.960 21.735 1.00 97.94 266 VAL A C 1
ATOM 2032 O O . VAL A 1 266 ? -7.647 -8.593 21.534 1.00 97.94 266 VAL A O 1
ATOM 2035 N N . HIS A 1 267 ? -9.756 -8.920 20.806 1.00 98.06 267 HIS A N 1
ATOM 2036 C CA . HIS A 1 267 ? -9.548 -8.396 19.458 1.00 98.06 267 HIS A CA 1
ATOM 2037 C C . HIS A 1 267 ? -10.388 -7.138 19.259 1.00 98.06 267 HIS A C 1
ATOM 2039 O O . HIS A 1 267 ? -11.569 -7.127 19.627 1.00 98.06 267 HIS A O 1
ATOM 2045 N N . LEU A 1 268 ? -9.804 -6.101 18.653 1.00 97.50 268 LEU A N 1
ATOM 2046 C CA . LEU A 1 268 ? -10.556 -4.943 18.181 1.00 97.50 268 LEU A CA 1
ATOM 2047 C C . LEU A 1 268 ? -10.473 -4.805 16.671 1.00 97.50 268 LEU A C 1
ATOM 2049 O O . LEU A 1 268 ? -9.431 -5.028 16.061 1.00 97.50 268 LEU A O 1
ATOM 2053 N N . ALA A 1 269 ? -11.557 -4.308 16.095 1.00 96.62 269 ALA A N 1
ATOM 2054 C CA . ALA A 1 269 ? -11.568 -3.797 14.738 1.00 96.62 269 ALA A CA 1
ATOM 2055 C C . ALA A 1 269 ? -12.378 -2.496 14.680 1.00 96.62 269 ALA A C 1
ATOM 2057 O O . ALA A 1 269 ? -13.326 -2.330 15.450 1.00 96.62 269 ALA A O 1
ATOM 2058 N N . PRO A 1 270 ? -12.044 -1.574 13.769 1.00 96.31 270 PRO A N 1
ATOM 2059 C CA . PRO A 1 270 ? -12.922 -0.471 13.402 1.00 96.31 270 PRO A CA 1
ATOM 2060 C C . PRO A 1 270 ? -14.369 -0.912 13.151 1.00 96.31 270 PRO A C 1
ATOM 2062 O O . PRO A 1 270 ? -14.604 -1.822 12.361 1.00 96.31 270 PRO A O 1
ATOM 2065 N N . ALA A 1 271 ? -15.350 -0.262 13.775 1.00 95.50 271 ALA A N 1
ATOM 2066 C CA . ALA A 1 271 ? -16.754 -0.558 13.504 1.00 95.50 271 ALA A CA 1
ATOM 2067 C C . ALA A 1 271 ? -17.186 -0.025 12.130 1.00 95.50 271 ALA A C 1
ATOM 2069 O O . ALA A 1 271 ? -16.750 1.048 11.699 1.00 95.50 271 ALA A O 1
ATOM 2070 N N . ASP A 1 272 ? -18.072 -0.756 11.450 1.00 92.50 272 ASP A N 1
ATOM 2071 C CA . ASP A 1 272 ? -18.815 -0.230 10.306 1.00 92.50 272 ASP A CA 1
ATOM 2072 C C . ASP A 1 272 ? -20.102 0.434 10.813 1.00 92.50 272 ASP A C 1
ATOM 2074 O O . ASP A 1 272 ? -20.945 -0.254 11.391 1.00 92.50 272 ASP A O 1
ATOM 2078 N N . PRO A 1 273 ? -20.312 1.744 10.590 1.00 88.38 273 PRO A N 1
ATOM 2079 C CA . PRO A 1 273 ? -21.541 2.414 11.014 1.00 88.38 273 PRO A CA 1
ATOM 2080 C C . PRO A 1 273 ? -22.808 1.827 10.370 1.00 88.38 273 PRO A C 1
ATOM 2082 O O . PRO A 1 273 ? -23.896 1.990 10.914 1.00 88.38 273 PRO A O 1
ATOM 2085 N N . GLN A 1 274 ? -22.691 1.148 9.224 1.00 87.56 274 GLN A N 1
ATOM 2086 C CA . GLN A 1 274 ? -23.814 0.468 8.572 1.00 87.56 274 GLN A CA 1
ATOM 2087 C C . GLN A 1 274 ? -23.958 -0.993 9.019 1.00 87.56 274 GLN A C 1
ATOM 2089 O O . GLN A 1 274 ? -25.021 -1.586 8.842 1.00 87.56 274 GLN A O 1
ATOM 2094 N N . ARG A 1 275 ? -22.891 -1.585 9.572 1.00 84.25 275 ARG A N 1
ATOM 2095 C CA . ARG A 1 275 ? -22.797 -3.002 9.958 1.00 84.25 275 ARG A CA 1
ATOM 2096 C C . ARG A 1 275 ? -21.956 -3.149 11.233 1.00 84.25 275 ARG A C 1
ATOM 2098 O O . ARG A 1 275 ? -20.849 -3.680 11.191 1.00 84.25 275 ARG A O 1
ATOM 2105 N N . PRO A 1 276 ? -22.464 -2.689 12.387 1.00 74.56 276 PRO A N 1
ATOM 2106 C CA . PRO A 1 276 ? -21.664 -2.582 13.608 1.00 74.56 276 PRO A CA 1
ATOM 2107 C C . PRO A 1 276 ? -21.160 -3.931 14.138 1.00 74.56 276 PRO A C 1
ATOM 2109 O O . PRO A 1 276 ? -20.194 -3.959 14.890 1.00 74.56 276 PRO A O 1
ATOM 2112 N N . ASN A 1 277 ? -21.762 -5.046 13.717 1.00 84.25 277 ASN A N 1
ATOM 2113 C CA . ASN A 1 277 ? -21.259 -6.387 13.988 1.00 84.25 277 ASN A CA 1
ATOM 2114 C C . ASN A 1 277 ? -20.544 -6.925 12.746 1.00 84.25 277 ASN A C 1
ATOM 2116 O O . ASN A 1 277 ? -21.188 -7.374 11.797 1.00 84.25 277 ASN A O 1
ATOM 2120 N N . LEU A 1 278 ? -19.213 -6.869 12.759 1.00 88.12 278 LEU A N 1
ATOM 2121 C CA . LEU A 1 278 ? -18.385 -7.466 11.715 1.00 88.12 278 LEU A CA 1
ATOM 2122 C C . LEU A 1 278 ? -18.384 -8.992 11.836 1.00 88.12 278 LEU A C 1
ATOM 2124 O O . LEU A 1 278 ? -18.370 -9.541 12.939 1.00 88.12 278 LEU A O 1
ATOM 2128 N N . GLU A 1 279 ? -18.345 -9.673 10.693 1.00 88.50 279 GLU A N 1
ATOM 2129 C CA . GLU A 1 279 ? -18.108 -11.115 10.656 1.00 88.50 279 GLU A CA 1
ATOM 2130 C C . GLU A 1 279 ? -16.739 -11.447 11.258 1.00 88.50 279 GLU A C 1
ATOM 2132 O O . GLU A 1 279 ? -15.775 -10.691 11.116 1.00 88.50 279 GLU A O 1
ATOM 2137 N N . GLU A 1 280 ? -16.646 -12.593 11.929 1.00 89.31 280 GLU A N 1
ATOM 2138 C CA . GLU A 1 280 ? -15.454 -12.973 12.689 1.00 89.31 280 GLU A CA 1
ATOM 2139 C C . GLU A 1 280 ? -14.161 -12.990 11.855 1.00 89.31 280 GLU A C 1
ATOM 2141 O O . GLU A 1 280 ? -13.192 -12.378 12.307 1.00 89.31 280 GLU A O 1
ATOM 2146 N N . PRO A 1 281 ? -14.114 -13.567 10.635 1.00 89.62 281 PRO A N 1
ATOM 2147 C CA . PRO A 1 281 ? -12.903 -13.522 9.814 1.00 89.62 281 PRO A CA 1
ATOM 2148 C C . PRO A 1 281 ? -12.430 -12.093 9.516 1.00 89.62 281 PRO A C 1
ATOM 2150 O O . PRO A 1 281 ? -11.232 -11.815 9.563 1.00 89.62 281 PRO A O 1
ATOM 2153 N N . LEU A 1 282 ? -13.371 -11.171 9.279 1.00 90.00 282 LEU A N 1
ATOM 2154 C CA . LEU A 1 282 ? -13.071 -9.763 9.024 1.00 90.00 282 LEU A CA 1
ATOM 2155 C C . LEU A 1 282 ? -12.533 -9.061 10.266 1.00 90.00 282 LEU A C 1
ATOM 2157 O O . LEU A 1 282 ? -11.522 -8.364 10.184 1.00 90.00 282 LEU A O 1
ATOM 2161 N N . LEU A 1 283 ? -13.175 -9.272 11.414 1.00 93.62 283 LEU A N 1
ATOM 2162 C CA . LEU A 1 283 ? -12.729 -8.701 12.680 1.00 93.62 283 LEU A CA 1
ATOM 2163 C C . LEU A 1 283 ? -11.316 -9.176 13.029 1.00 93.62 283 LEU A C 1
ATOM 2165 O O . LEU A 1 283 ? -10.458 -8.351 13.331 1.00 93.62 283 LEU A O 1
ATOM 2169 N N . LEU A 1 284 ? -11.060 -10.485 12.955 1.00 92.44 284 LEU A N 1
ATOM 2170 C CA . LEU A 1 284 ? -9.757 -11.064 13.290 1.00 92.44 284 LEU A CA 1
ATOM 2171 C C . LEU A 1 284 ? -8.665 -10.627 12.304 1.00 92.44 284 LEU A C 1
ATOM 2173 O O . LEU A 1 284 ? -7.571 -10.253 12.725 1.00 92.44 284 LEU A O 1
ATOM 2177 N N . GLY A 1 285 ? -8.964 -10.605 11.001 1.00 91.81 285 GLY A N 1
ATOM 2178 C CA . GLY A 1 285 ? -8.028 -10.137 9.977 1.00 91.81 285 GLY A CA 1
ATOM 2179 C C . GLY A 1 285 ? -7.645 -8.664 10.153 1.00 91.81 285 GLY A C 1
ATOM 2180 O O . GLY A 1 285 ? -6.465 -8.316 10.061 1.00 91.81 285 GLY A O 1
ATOM 2181 N N . LEU A 1 286 ? -8.621 -7.803 10.465 1.00 94.06 286 LEU A N 1
ATOM 2182 C CA . LEU A 1 286 ? -8.375 -6.393 10.774 1.00 94.06 286 LEU A CA 1
ATOM 2183 C C . LEU A 1 286 ? -7.588 -6.218 12.070 1.00 94.06 286 LEU A C 1
ATOM 2185 O O . LEU A 1 286 ? -6.631 -5.444 12.085 1.00 94.06 286 LEU A O 1
ATOM 2189 N N . ALA A 1 287 ? -7.953 -6.945 13.130 1.00 95.75 287 ALA A N 1
ATOM 2190 C CA . ALA A 1 287 ? -7.255 -6.887 14.408 1.00 95.75 287 ALA A CA 1
ATOM 2191 C C . ALA A 1 287 ? -5.769 -7.224 14.237 1.00 95.75 287 ALA A C 1
ATOM 2193 O O . ALA A 1 287 ? -4.908 -6.483 14.706 1.00 95.75 287 ALA A O 1
ATOM 2194 N N . LEU A 1 288 ? -5.459 -8.276 13.477 1.00 93.44 288 LEU A N 1
ATOM 2195 C CA . LEU A 1 288 ? -4.085 -8.668 13.183 1.00 93.44 288 LEU A CA 1
ATOM 2196 C C . LEU A 1 288 ? -3.326 -7.597 12.382 1.00 93.44 288 LEU A C 1
ATOM 2198 O O . LEU A 1 288 ? -2.233 -7.196 12.780 1.00 93.44 288 LEU A O 1
ATOM 2202 N N . GLN A 1 289 ? -3.888 -7.104 11.271 1.00 91.94 289 GLN A N 1
ATOM 2203 C CA . GLN A 1 289 ? -3.214 -6.104 10.424 1.00 91.94 289 GLN A CA 1
ATOM 2204 C C . GLN A 1 289 ? -2.970 -4.789 11.160 1.00 91.94 289 GLN A C 1
ATOM 2206 O O . GLN A 1 289 ? -1.918 -4.164 10.997 1.00 91.94 289 GLN A O 1
ATOM 2211 N N . LEU A 1 290 ? -3.932 -4.375 11.985 1.00 95.00 290 LEU A N 1
ATOM 2212 C CA . LEU A 1 290 ? -3.867 -3.135 12.745 1.00 95.00 290 LEU A CA 1
ATOM 2213 C C . LEU A 1 290 ? -3.077 -3.272 14.056 1.00 95.00 290 LEU A C 1
ATOM 2215 O O . LEU A 1 290 ? -2.800 -2.256 14.688 1.00 95.00 290 LEU A O 1
ATOM 2219 N N . GLY A 1 291 ? -2.684 -4.488 14.452 1.00 94.62 291 GLY A N 1
ATOM 2220 C CA . GLY A 1 291 ? -2.012 -4.739 15.730 1.00 94.62 291 GLY A CA 1
ATOM 2221 C C . GLY A 1 291 ? -2.924 -4.505 16.940 1.00 94.62 291 GLY A C 1
ATOM 2222 O O . GLY A 1 291 ? -2.462 -4.068 17.989 1.00 94.62 291 GLY A O 1
ATOM 2223 N N . LEU A 1 292 ? -4.222 -4.759 16.785 1.00 96.81 292 LEU A N 1
ATOM 2224 C CA . LEU A 1 292 ? -5.271 -4.535 17.777 1.00 96.81 292 LEU A CA 1
ATOM 2225 C C . LEU A 1 292 ? -5.688 -5.844 18.462 1.00 96.81 292 LEU A C 1
ATOM 2227 O O . LEU A 1 292 ? -6.871 -6.165 18.585 1.00 96.81 292 LEU A O 1
ATOM 2231 N N . GLU A 1 293 ? -4.694 -6.600 18.915 1.00 97.31 293 GLU A N 1
ATOM 2232 C CA . GLU A 1 293 ? -4.880 -7.816 19.700 1.00 97.31 293 GLU A CA 1
ATOM 2233 C C . GLU A 1 293 ? -4.142 -7.694 21.031 1.00 97.31 293 GLU A C 1
ATOM 2235 O O . GLU A 1 293 ? -2.994 -7.252 21.064 1.00 97.31 293 GLU A O 1
ATOM 2240 N N . GLN A 1 294 ? -4.766 -8.129 22.123 1.00 97.69 294 GLN A N 1
ATOM 2241 C CA . GLN A 1 294 ? -4.131 -8.107 23.437 1.00 97.69 294 GLN A CA 1
ATOM 2242 C C . GLN A 1 294 ? -4.496 -9.351 24.236 1.00 97.69 294 GLN A C 1
ATOM 2244 O O . GLN A 1 294 ? -5.669 -9.689 24.376 1.00 97.69 294 GLN A O 1
ATOM 2249 N N . GLU A 1 295 ? -3.483 -10.013 24.789 1.00 96.88 295 GLU A N 1
ATOM 2250 C CA . GLU A 1 295 ? -3.678 -11.137 25.707 1.00 96.88 295 GLU A CA 1
ATOM 2251 C C . GLU A 1 295 ? -4.368 -10.683 26.994 1.00 96.88 295 GLU A C 1
ATOM 2253 O O . GLU A 1 295 ? -4.067 -9.610 27.532 1.00 96.88 295 GLU A O 1
ATOM 2258 N N . LEU A 1 296 ? -5.254 -11.530 27.514 1.00 96.38 296 LEU A N 1
ATOM 2259 C CA . LEU A 1 296 ? -5.842 -11.327 28.829 1.00 96.38 296 LEU A CA 1
ATOM 2260 C C . LEU A 1 296 ? -4.835 -11.633 29.941 1.00 96.38 296 LEU A C 1
ATOM 2262 O O . LEU A 1 296 ? -4.294 -12.732 30.038 1.00 96.38 296 LEU A O 1
ATOM 2266 N N . VAL A 1 297 ? -4.672 -10.684 30.860 1.00 95.25 297 VAL A N 1
ATOM 2267 C CA . VAL A 1 297 ? -3.932 -10.854 32.113 1.00 95.25 297 VAL A CA 1
ATOM 2268 C C . VAL A 1 297 ? -4.887 -10.565 33.260 1.00 95.25 297 VAL A C 1
ATOM 2270 O O . VAL A 1 297 ? -5.416 -9.463 33.368 1.00 95.25 297 VAL A O 1
ATOM 2273 N N . LEU A 1 298 ? -5.148 -11.562 34.112 1.00 93.44 298 LEU A N 1
ATOM 2274 C CA . LEU A 1 298 ? -6.120 -11.451 35.213 1.00 93.44 298 LEU A CA 1
ATOM 2275 C C . LEU A 1 298 ? -7.493 -10.930 34.737 1.00 93.44 298 LEU A C 1
ATOM 2277 O O . LEU A 1 298 ? -8.087 -10.056 35.363 1.00 93.44 298 LEU A O 1
ATOM 2281 N N . ARG A 1 299 ? -7.981 -11.472 33.608 1.00 95.69 299 ARG A N 1
ATOM 2282 C CA . ARG A 1 299 ? -9.226 -11.075 32.913 1.00 95.69 299 ARG A CA 1
ATOM 2283 C C . ARG A 1 299 ? -9.240 -9.652 32.345 1.00 95.69 299 ARG A C 1
ATOM 2285 O O . ARG A 1 299 ? -10.284 -9.219 31.862 1.00 95.69 299 ARG A O 1
ATOM 2292 N N . LYS A 1 300 ? -8.117 -8.936 32.366 1.00 97.12 300 LYS A N 1
ATOM 2293 C CA . LYS A 1 300 ? -8.010 -7.591 31.806 1.00 97.12 300 LYS A CA 1
ATOM 2294 C C . LYS A 1 300 ? -7.124 -7.558 30.570 1.00 97.12 300 LYS A C 1
ATOM 2296 O O . LYS A 1 300 ? -6.111 -8.250 30.508 1.00 97.12 300 LYS A O 1
ATOM 2301 N N . ALA A 1 301 ? -7.486 -6.713 29.615 1.00 98.06 301 ALA A N 1
ATOM 2302 C CA . ALA A 1 301 ? -6.640 -6.334 28.491 1.00 98.06 301 ALA A CA 1
ATOM 2303 C C . ALA A 1 301 ? -6.556 -4.809 28.416 1.00 98.06 301 ALA A C 1
ATOM 2305 O O . ALA A 1 301 ? -7.569 -4.123 28.549 1.00 98.06 301 ALA A O 1
ATOM 2306 N N . LEU A 1 302 ? -5.349 -4.286 28.199 1.00 97.81 302 LEU A N 1
ATOM 2307 C CA . LEU A 1 302 ? -5.094 -2.852 28.110 1.00 97.81 302 LEU A CA 1
ATOM 2308 C C . LEU A 1 302 ? -4.556 -2.499 26.727 1.00 97.81 302 LEU A C 1
ATOM 2310 O O . LEU A 1 302 ? -3.452 -2.899 26.367 1.00 97.81 302 LEU A O 1
ATOM 2314 N N . PHE A 1 303 ? -5.309 -1.680 26.004 1.00 97.88 303 PHE A N 1
ATOM 2315 C CA . PHE A 1 303 ? -4.909 -1.097 24.734 1.00 97.88 303 PHE A CA 1
ATOM 2316 C C . PHE A 1 303 ? -4.502 0.356 24.948 1.00 97.88 303 PHE A C 1
ATOM 2318 O O . PHE A 1 303 ? -5.223 1.141 25.568 1.00 97.88 303 PHE A O 1
ATOM 2325 N N . LYS A 1 304 ? -3.335 0.717 24.420 1.00 96.38 304 LYS A N 1
ATOM 2326 C CA . LYS A 1 304 ? -2.779 2.072 24.480 1.00 96.38 304 LYS A CA 1
ATOM 2327 C C . LYS A 1 304 ? -2.644 2.633 23.072 1.00 96.38 304 LYS A C 1
ATOM 2329 O O . LYS A 1 304 ? -2.539 1.871 22.116 1.00 96.38 304 LYS A O 1
ATOM 2334 N N . ASN A 1 305 ? -2.575 3.957 22.972 1.00 96.06 305 ASN A N 1
ATOM 2335 C CA . ASN A 1 305 ? -2.320 4.680 21.726 1.00 96.06 305 ASN A CA 1
ATOM 2336 C C . ASN A 1 305 ? -3.346 4.380 20.616 1.00 96.06 305 ASN A C 1
ATOM 2338 O O . ASN A 1 305 ? -3.006 4.389 19.435 1.00 96.06 305 ASN A O 1
ATOM 2342 N N . LEU A 1 306 ? -4.600 4.113 20.985 1.00 97.88 306 LEU A N 1
ATOM 2343 C CA . LEU A 1 306 ? -5.674 3.870 20.027 1.00 97.88 306 LEU A CA 1
ATOM 2344 C C . LEU A 1 306 ? -6.061 5.173 19.324 1.00 97.88 306 LEU A C 1
ATOM 2346 O O . LEU A 1 306 ? -6.176 6.219 19.963 1.00 97.88 306 LEU A O 1
ATOM 2350 N N . GLY A 1 307 ? -6.308 5.108 18.015 1.00 97.12 307 GLY A N 1
ATOM 2351 C CA . GLY A 1 307 ? -6.912 6.228 17.294 1.00 97.12 307 GLY A CA 1
ATOM 2352 C C . GLY A 1 307 ? -8.359 6.444 17.759 1.00 97.12 307 GLY A C 1
ATOM 2353 O O . GLY A 1 307 ? -9.040 5.454 18.038 1.00 97.12 307 GLY A O 1
ATOM 2354 N N . PRO A 1 308 ? -8.860 7.684 17.864 1.00 97.38 308 PRO A N 1
ATOM 2355 C CA . PRO A 1 308 ? -10.260 7.929 18.187 1.00 97.38 308 PRO A CA 1
ATOM 2356 C C . PRO A 1 308 ? -11.203 7.333 17.144 1.00 97.38 308 PRO A C 1
ATOM 2358 O O . PRO A 1 308 ? -10.887 7.297 15.955 1.00 97.38 308 PRO A O 1
ATOM 2361 N N . GLY A 1 309 ? -12.375 6.894 17.591 1.00 96.88 309 GLY A N 1
ATOM 2362 C CA . GLY A 1 309 ? -13.391 6.289 16.736 1.00 96.88 309 GLY A CA 1
ATOM 2363 C C . GLY A 1 309 ? -14.126 5.143 17.416 1.00 96.88 309 GLY A C 1
ATOM 2364 O O . GLY A 1 309 ? -13.840 4.778 18.557 1.00 96.88 309 GLY A O 1
ATOM 2365 N N . THR A 1 310 ? -15.095 4.571 16.709 1.00 97.31 310 THR A N 1
ATOM 2366 C CA . THR A 1 310 ? -15.876 3.433 17.200 1.00 97.31 310 THR A CA 1
ATOM 2367 C C . THR A 1 310 ? -15.203 2.120 16.816 1.00 97.31 310 THR A C 1
ATOM 2369 O O . THR A 1 310 ? -14.910 1.886 15.643 1.00 97.31 310 THR A O 1
ATOM 2372 N N . TYR A 1 311 ? -15.008 1.247 17.799 1.00 97.62 311 TYR A N 1
ATOM 2373 C CA . TYR A 1 311 ? -14.431 -0.082 17.634 1.00 97.62 311 TYR A CA 1
ATOM 2374 C C . TYR A 1 311 ? -15.436 -1.155 18.029 1.00 97.62 311 TYR A C 1
ATOM 2376 O O . TYR A 1 311 ? -16.212 -0.981 18.968 1.00 97.62 311 TYR A O 1
ATOM 2384 N N . VAL A 1 312 ? -15.371 -2.287 17.339 1.00 96.88 312 VAL A N 1
ATOM 2385 C CA . VAL A 1 312 ? -15.949 -3.560 17.763 1.00 96.88 312 VAL A CA 1
ATOM 2386 C C . VAL A 1 312 ? -14.904 -4.286 18.598 1.00 96.88 312 VAL A C 1
ATOM 2388 O O . VAL A 1 312 ? -13.766 -4.432 18.159 1.00 96.88 312 VAL A O 1
ATOM 2391 N N . VAL A 1 313 ? -15.290 -4.745 19.782 1.00 97.12 313 VAL A N 1
ATOM 2392 C CA . VAL A 1 313 ? -14.464 -5.509 20.717 1.00 97.12 313 VAL A CA 1
ATOM 2393 C C . VAL A 1 313 ? -15.031 -6.917 20.811 1.00 97.12 313 VAL A C 1
ATOM 2395 O O . VAL A 1 313 ? -16.214 -7.082 21.115 1.00 97.12 313 VAL A O 1
ATOM 2398 N N . ARG A 1 314 ? -14.192 -7.927 20.570 1.00 96.38 314 ARG A N 1
ATOM 2399 C CA . ARG A 1 314 ? -14.554 -9.347 20.665 1.00 96.38 314 ARG A CA 1
ATOM 2400 C C . ARG A 1 314 ? -13.704 -10.051 21.713 1.00 96.38 314 ARG A C 1
ATOM 2402 O O . ARG A 1 314 ? -12.478 -9.932 21.697 1.00 96.38 314 ARG A O 1
ATOM 2409 N N . ILE A 1 315 ? -14.358 -10.821 22.579 1.00 95.94 315 ILE A N 1
ATOM 2410 C CA . ILE A 1 315 ? -13.705 -11.717 23.538 1.00 95.94 315 ILE A CA 1
ATOM 2411 C C . ILE A 1 315 ? -14.676 -12.813 23.991 1.00 95.94 315 ILE A C 1
ATOM 2413 O O . ILE A 1 315 ? -15.841 -12.539 24.250 1.00 95.94 315 ILE A O 1
ATOM 2417 N N . GLY A 1 316 ? -14.212 -14.064 24.091 1.00 88.94 316 GLY A N 1
ATOM 2418 C CA . GLY A 1 316 ? -15.007 -15.157 24.674 1.00 88.94 316 GLY A CA 1
ATOM 2419 C C . GLY A 1 316 ? -16.338 -15.448 23.963 1.00 88.94 316 GLY A C 1
ATOM 2420 O O . GLY A 1 316 ? -17.282 -15.887 24.606 1.00 88.94 316 GLY A O 1
ATOM 2421 N N . GLY A 1 317 ? -16.434 -15.169 22.658 1.00 88.50 317 GLY A N 1
ATOM 2422 C CA . GLY A 1 317 ? -17.677 -15.289 21.884 1.00 88.50 317 GLY A CA 1
ATOM 2423 C C . GLY A 1 317 ? -18.638 -14.102 22.031 1.00 88.50 317 GLY A C 1
ATOM 2424 O O . GLY A 1 317 ? -19.612 -14.022 21.285 1.00 88.50 317 GLY A O 1
ATOM 2425 N N . GLU A 1 318 ? -18.349 -13.153 22.922 1.00 92.81 318 GLU A N 1
ATOM 2426 C CA . GLU A 1 318 ? -19.104 -11.913 23.064 1.00 92.81 318 GLU A CA 1
ATOM 2427 C C . GLU A 1 318 ? -18.538 -10.799 22.183 1.00 92.81 318 GLU A C 1
ATOM 2429 O O . GLU A 1 318 ? -17.340 -10.746 21.883 1.00 92.81 318 GLU A O 1
ATOM 2434 N N . VAL A 1 319 ? -19.426 -9.893 21.771 1.00 94.06 319 VAL A N 1
ATOM 2435 C CA . VAL A 1 319 ? -19.113 -8.741 20.926 1.00 94.06 319 VAL A CA 1
ATOM 2436 C C . VAL A 1 319 ? -19.808 -7.505 21.485 1.00 94.06 319 VAL A C 1
ATOM 2438 O O . VAL A 1 319 ? -21.003 -7.539 21.777 1.00 94.06 319 VAL A O 1
ATOM 2441 N N . ARG A 1 320 ? -19.066 -6.405 21.622 1.00 94.38 320 ARG A N 1
ATOM 2442 C CA . ARG A 1 320 ? -19.594 -5.087 22.007 1.00 94.38 320 ARG A CA 1
ATOM 2443 C C . ARG A 1 320 ? -18.932 -3.987 21.191 1.00 94.38 320 ARG A C 1
ATOM 2445 O O . ARG A 1 320 ? -17.851 -4.183 20.648 1.00 94.38 320 ARG A O 1
ATOM 2452 N N . THR A 1 321 ? -19.557 -2.818 21.134 1.00 95.62 321 THR A N 1
ATOM 2453 C CA . THR A 1 321 ? -18.965 -1.619 20.530 1.00 95.62 321 THR A CA 1
ATOM 2454 C C . THR A 1 321 ? -18.535 -0.628 21.600 1.00 95.62 321 THR A C 1
ATOM 2456 O O . THR A 1 321 ? -19.235 -0.455 22.596 1.00 95.62 321 THR A O 1
ATOM 2459 N N . VAL A 1 322 ? -17.422 0.063 21.373 1.00 96.69 322 VAL A N 1
ATOM 2460 C CA . VAL A 1 322 ? -16.921 1.122 22.254 1.00 96.69 322 VAL A CA 1
ATOM 2461 C C . VAL A 1 322 ? -16.434 2.307 21.429 1.00 96.69 322 VAL A C 1
ATOM 2463 O O . VAL A 1 322 ? -15.844 2.132 20.364 1.00 96.69 322 VAL A O 1
ATOM 2466 N N . GLU A 1 323 ? -16.690 3.519 21.908 1.00 97.56 323 GLU A N 1
ATOM 2467 C CA . GLU A 1 323 ? -16.140 4.741 21.327 1.00 97.56 323 GLU A CA 1
ATOM 2468 C C . GLU A 1 323 ? -14.869 5.139 22.076 1.00 97.56 323 GLU A C 1
ATOM 2470 O O . GLU A 1 323 ? -14.884 5.321 23.292 1.00 97.56 323 GLU A O 1
ATOM 2475 N N . ILE A 1 324 ? -13.767 5.279 21.344 1.00 98.06 324 ILE A N 1
ATOM 2476 C CA . ILE A 1 324 ? -12.494 5.768 21.862 1.00 98.06 324 ILE A CA 1
ATOM 2477 C C . ILE A 1 324 ? -12.383 7.258 21.570 1.00 98.06 324 ILE A C 1
ATOM 2479 O O . ILE A 1 324 ? -12.561 7.701 20.436 1.00 98.06 324 ILE A O 1
ATOM 2483 N N . VAL A 1 325 ? -12.026 8.023 22.599 1.00 97.06 325 VAL A N 1
ATOM 2484 C CA . VAL A 1 325 ? -11.827 9.473 22.531 1.00 97.06 325 VAL A CA 1
ATOM 2485 C C . VAL A 1 325 ? -10.386 9.794 22.916 1.00 97.06 325 VAL A C 1
ATOM 2487 O O . VAL A 1 325 ? -9.829 9.183 23.830 1.00 97.06 325 VAL A O 1
ATOM 2490 N N . A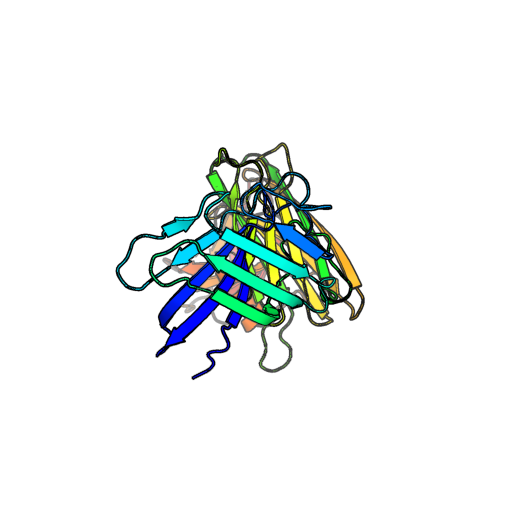LA A 1 326 ? -9.775 10.762 22.234 1.00 96.88 326 ALA A N 1
ATOM 2491 C CA . ALA A 1 326 ? -8.405 11.169 22.522 1.00 96.88 326 ALA A CA 1
ATOM 2492 C C . ALA A 1 326 ? -8.231 11.667 23.969 1.00 96.88 326 ALA A C 1
ATOM 2494 O O . ALA A 1 326 ? -9.104 12.331 24.534 1.00 96.88 326 ALA A O 1
ATOM 2495 N N . GLY A 1 327 ? -7.078 11.357 24.560 1.00 97.38 327 GLY A N 1
ATOM 2496 C CA . GLY A 1 327 ? -6.683 11.767 25.906 1.00 97.38 327 GLY A CA 1
ATOM 2497 C C . GLY A 1 327 ? -7.375 11.012 27.043 1.00 97.38 327 GLY A C 1
ATOM 2498 O O . GLY A 1 327 ? -7.168 11.369 28.201 1.00 97.38 327 GLY A O 1
ATOM 2499 N N . LYS A 1 328 ? -8.195 9.993 26.752 1.00 97.44 328 LYS A N 1
ATOM 2500 C CA . LYS A 1 328 ? -8.925 9.213 27.762 1.00 97.44 328 LYS A CA 1
ATOM 2501 C C . LYS A 1 328 ? -8.686 7.718 27.599 1.00 97.44 328 LYS A C 1
ATOM 2503 O O . LYS A 1 328 ? -8.574 7.224 26.479 1.00 97.44 328 LYS A O 1
ATOM 2508 N N . THR A 1 329 ? -8.682 7.006 28.723 1.00 98.19 329 THR A N 1
ATOM 2509 C CA . THR A 1 329 ? -8.839 5.549 28.747 1.00 98.19 329 THR A CA 1
ATOM 2510 C C . THR A 1 329 ? -10.298 5.239 29.034 1.00 98.19 329 THR A C 1
ATOM 2512 O O . THR A 1 329 ? -10.831 5.674 30.052 1.00 98.19 329 THR A O 1
ATOM 2515 N N . VAL A 1 330 ? -10.944 4.529 28.117 1.00 97.88 330 VAL A N 1
ATOM 2516 C CA . VAL A 1 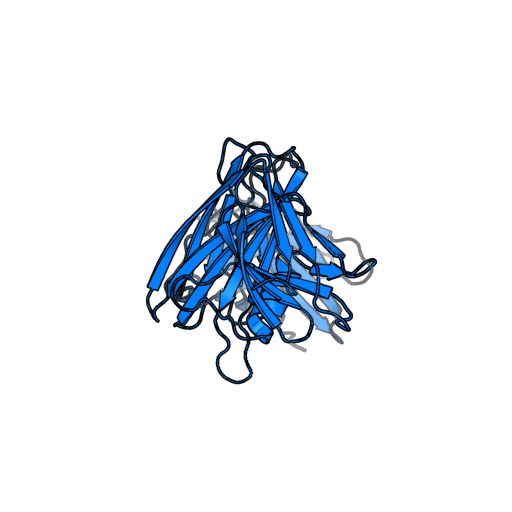330 ? -12.323 4.064 28.279 1.00 97.88 330 VAL A CA 1
ATOM 2517 C C . VAL A 1 330 ? -12.302 2.699 28.956 1.00 97.88 330 VAL A C 1
ATOM 2519 O O . VAL A 1 330 ? -11.416 1.893 28.686 1.00 97.88 330 VAL A O 1
ATOM 2522 N N . GLU A 1 331 ? -13.264 2.434 29.832 1.00 97.81 331 GLU A N 1
ATOM 2523 C CA . GLU A 1 331 ? -13.448 1.119 30.447 1.00 97.81 331 GLU A CA 1
ATOM 2524 C C . GLU A 1 331 ? -14.613 0.394 29.768 1.00 97.81 331 GLU A C 1
ATOM 2526 O O . GLU A 1 331 ? -15.694 0.961 29.596 1.00 97.81 331 GLU A O 1
ATOM 2531 N N . LEU A 1 332 ? -14.399 -0.867 29.394 1.00 97.50 332 LEU A N 1
ATOM 2532 C CA . LEU A 1 332 ? -15.430 -1.760 28.879 1.00 97.50 332 LEU A CA 1
ATOM 2533 C C . LEU A 1 332 ? -15.465 -3.028 29.730 1.00 97.50 332 LEU A C 1
ATOM 2535 O O . LEU A 1 332 ? -14.570 -3.868 29.652 1.00 97.50 332 LEU A O 1
ATOM 2539 N N . ASP A 1 333 ? -16.516 -3.171 30.529 1.00 96.69 333 ASP A N 1
ATOM 2540 C CA . ASP A 1 333 ? -16.745 -4.343 31.372 1.00 96.69 333 ASP A CA 1
ATOM 2541 C C . ASP A 1 333 ? -17.851 -5.213 30.766 1.00 96.69 333 ASP A C 1
ATOM 2543 O O . ASP A 1 333 ? -19.000 -4.783 30.648 1.00 96.69 333 ASP A O 1
ATOM 2547 N N . PHE A 1 334 ? -17.497 -6.434 30.357 1.00 94.81 334 PHE A N 1
ATOM 2548 C CA . PHE A 1 334 ? -18.445 -7.383 29.776 1.00 94.81 334 PHE A CA 1
ATOM 2549 C C . PHE A 1 334 ? -19.401 -7.994 30.816 1.00 94.81 334 PHE A C 1
ATOM 2551 O O . PHE A 1 334 ? -20.486 -8.430 30.436 1.00 94.81 334 PHE A O 1
ATOM 2558 N N . ASP A 1 335 ? -19.080 -7.942 32.114 1.00 91.12 335 ASP A N 1
ATOM 2559 C CA . ASP A 1 335 ? -19.985 -8.404 33.177 1.00 91.12 335 ASP A CA 1
ATOM 2560 C C . ASP A 1 335 ? -21.067 -7.359 33.516 1.00 91.12 335 ASP A C 1
ATOM 2562 O O . ASP A 1 335 ? -22.094 -7.685 34.118 1.00 91.12 335 ASP A O 1
ATOM 2566 N N . ARG A 1 336 ? -20.865 -6.092 33.131 1.00 84.69 336 ARG A N 1
ATOM 2567 C CA . ARG A 1 336 ? -21.828 -5.003 33.356 1.00 84.69 336 ARG A CA 1
ATOM 2568 C C . ARG A 1 336 ? -22.686 -4.799 32.110 1.00 84.69 336 ARG A C 1
ATOM 2570 O O . ARG A 1 336 ? -22.166 -4.755 30.995 1.00 84.69 336 ARG A O 1
ATOM 2577 N N . ARG A 1 337 ? -24.005 -4.719 32.290 1.00 62.44 337 ARG A N 1
ATOM 2578 C CA . ARG A 1 337 ? -24.954 -4.331 31.235 1.00 62.44 337 ARG A CA 1
ATOM 2579 C C . ARG A 1 337 ? -25.176 -2.832 31.254 1.00 62.44 337 ARG A C 1
ATOM 2581 O O . ARG A 1 337 ? -25.262 -2.283 32.374 1.00 62.44 337 ARG A O 1
#

Nearest PDB structures (foldseek):
  3qcn-assembly1_A  TM=5.162E-01  e=1.518E+00  Homo sapiens
  3qcl-assembly1_A  TM=5.100E-01  e=1.597E+00  Homo sapiens
  3qci-assembly1_A  TM=3.644E-01  e=1.238E+00  Homo sapiens
  7sd2-assembly1_H  TM=1.781E-01  e=8.241E-01  Mus musculus
  7zmf-assembly1_A  TM=2.444E-01  e=5.152E+00  Brevibacillus brevis NBRC 100599

Radius of gyration: 25.41 Å; Cα contacts (8 Å, |Δi|>4): 848; chains: 1; bounding box: 61×43×70 Å

Sequence (337 aa):
MAVTPEASIEGEYLIFRVRKDKMTERALWIKLRNSPSQPLPQGRFVYGPQGAIGEGLAGVVPEIMLELPGQPLHLYPSGQYAMTLQLEPRQKGQVRGHVHVSLADAQQSFLAGAFTALAPRQPTEPPGVEDVPLINGTVTVRNASPGAVLMTGYAAHPSGDNFPLGAVEIELGASAEPLRWEQRDYDQPRVTSLIAGDVSKTPSRFEHSRLTPGRYIVFARLKNGPAVWQWVEVGEQTTRKVELVLDAQHTGGLEVTAPVGALGKVHLAPADPQRPNLEEPLLLGLALQLGLEQELVLRKALFKNLGPGTYVVRIGGEVRTVEIVAGKTVELDFDRR

Solvent-accessible surface area (backbone atoms only — not comparable to full-atom values): 18353 Å² total; per-residue (Å²): 131,92,78,83,54,52,37,32,48,55,77,35,28,43,35,38,35,39,71,53,96,90,39,72,55,31,34,44,37,35,43,59,45,94,42,61,76,52,79,83,74,66,48,69,32,30,34,41,53,92,39,62,57,76,59,47,50,87,96,40,81,59,48,37,34,43,39,45,75,100,49,77,75,42,76,41,55,87,50,37,36,34,36,39,42,33,32,45,73,77,53,95,43,27,31,43,35,39,43,36,38,39,38,74,53,99,79,57,48,69,48,74,48,76,51,62,23,45,33,67,83,53,88,76,50,82,85,57,85,82,32,40,13,26,40,41,34,37,39,40,41,33,84,60,61,78,55,41,40,41,33,42,36,41,37,36,68,66,60,85,97,45,67,58,66,50,69,45,65,47,62,25,61,71,65,95,63,96,77,51,68,44,75,43,53,94,60,71,82,26,36,34,32,40,33,54,26,36,70,73,76,37,58,21,39,38,38,40,25,36,46,74,62,46,53,30,41,38,37,38,31,37,73,98,39,26,48,39,74,49,80,45,80,39,45,72,84,28,76,41,81,46,83,44,72,42,46,60,72,57,23,12,24,39,39,37,38,56,42,91,88,51,68,65,52,40,35,33,25,79,43,39,96,92,46,62,75,66,58,65,72,53,34,53,53,43,7,61,78,68,66,34,62,36,64,54,55,96,49,31,30,78,47,70,41,35,30,53,46,52,28,26,39,36,46,70,92,45,77,49,74,48,74,35,47,58,83,38,72,43,80,46,52,63,80,59,131

Mean predicted aligned error: 7.41 Å

Secondary structure (DSSP, 8-state):
-----EEEEETTEEEEEEEETTEEEEEEEEE--SSTTSPPP-EEEEEETTEESSS-STT-PPPEEEE-TTSPPEEE-TTSEEEEEEEPPPBTTEEEEEEEEEE-STT--EEEEEEEEE-PPPTTSPP-GGG-SEEEEEEEEESPPTT-EEEEEEEEPPBTTB--EEEEEEE-S--SSS--EEEEEEETTEEEEEE--BTTTB-EEEEEESPPSEEEEEEEEETTS-EEEEEEEE-TT-EEEEEEEEESSS-EEEEEEPPTT--SEEEEEEPBTTBSS--HHHHHHHHHHHT-EEE-BTTEEEEEEEPSEEEEEEETTEEEEEEE-TT-EEEEETT--